Protein AF-A0A2K5EEN1-F1 (afdb_monomer_lite)

Secondary structure (DSSP, 8-state):
-----------------------BTTB-EEEE----SS---EEEEEEEPPTT--SS-EEEEEEEE-TTS-EEEEEEEEEBTTTBSEEEEEEEEE--SEEEEEEEES-PPP----------------------------------------------S--S-S---HHHHHHHHHHHHHTT----SSHHHHHHHHHHHH----HHHHHHHHHHHHT-

Radius of gyration: 27.84 Å; chains: 1; bounding box: 79×74×67 Å

pLDDT: mean 70.7, std 21.26, range [26.86, 93.25]

Sequence (216 aa):
MEDSMDMDVSPLRPQNYLFGCELKADKDYHFKVDNDENEHQLSLRTVSLGAGAKDELHIVEAEAMNYEGSPIKVTLATLKMSVQPTVSLGGFEITPPDVKLLSMSGKWSAPGGGNDDDEDDDDDDDFNDEETEEKMPVKKSIRDTPAKNSQKSNQNGKDSKPSTSVEDIKAKMQASIEKGGSLPKVEAKFINYVKNCFRMTDQEAIQDLWQWRKSL

Structure (mmCIF, N/CA/C/O backbone):
data_AF-A0A2K5EEN1-F1
#
_entry.id   AF-A0A2K5EEN1-F1
#
loop_
_atom_site.group_PDB
_atom_site.id
_atom_site.type_symbol
_atom_site.label_atom_id
_atom_site.label_alt_id
_atom_site.label_comp_id
_atom_site.label_asym_id
_atom_site.label_entity_id
_atom_site.label_seq_id
_atom_site.pdbx_PDB_ins_code
_atom_site.Cartn_x
_atom_site.Cartn_y
_atom_site.Cartn_z
_atom_site.occupancy
_atom_site.B_iso_or_equiv
_atom_site.auth_seq_id
_atom_site.auth_comp_id
_atom_site.auth_asym_id
_atom_site.auth_atom_id
_atom_site.pdbx_PDB_model_num
ATOM 1 N N . MET A 1 1 ? 30.914 -38.202 -30.192 1.00 55.22 1 MET A N 1
ATOM 2 C CA . MET A 1 1 ? 31.476 -37.077 -29.419 1.00 55.22 1 MET A CA 1
ATOM 3 C C . MET A 1 1 ? 31.015 -35.839 -30.158 1.00 55.22 1 MET A C 1
ATOM 5 O O . MET A 1 1 ? 31.371 -35.722 -31.316 1.00 55.22 1 MET A O 1
ATOM 9 N N . GLU A 1 2 ? 30.091 -35.030 -29.661 1.00 49.38 2 GLU A N 1
ATOM 10 C CA . GLU A 1 2 ? 29.742 -34.741 -28.268 1.00 49.38 2 GLU A CA 1
ATOM 11 C C . GLU A 1 2 ? 28.234 -34.825 -28.012 1.00 49.38 2 GLU A C 1
ATOM 13 O O . GLU A 1 2 ? 27.407 -34.601 -28.892 1.00 49.38 2 GLU A O 1
ATOM 18 N N . ASP A 1 3 ? 27.939 -35.238 -26.789 1.00 42.31 3 ASP A N 1
ATOM 19 C CA . ASP A 1 3 ? 26.633 -35.431 -26.185 1.00 42.31 3 ASP A CA 1
ATOM 20 C C . ASP A 1 3 ? 26.292 -34.164 -25.384 1.00 42.31 3 ASP A C 1
ATOM 22 O O . ASP A 1 3 ? 27.173 -33.590 -24.747 1.00 42.31 3 ASP A O 1
ATOM 26 N N . SER A 1 4 ? 25.026 -33.759 -25.446 1.00 56.75 4 SER A N 1
ATOM 27 C CA . SER A 1 4 ? 24.247 -33.143 -24.368 1.00 56.75 4 SER A CA 1
ATOM 28 C C . SER A 1 4 ? 24.886 -32.056 -23.486 1.00 56.75 4 SER A C 1
ATOM 30 O O . SER A 1 4 ? 25.623 -32.317 -22.537 1.00 56.75 4 SER A O 1
ATOM 32 N N . MET A 1 5 ? 24.415 -30.825 -23.690 1.00 52.66 5 MET A N 1
ATOM 33 C CA . MET A 1 5 ? 24.014 -29.968 -22.573 1.00 52.66 5 MET A CA 1
ATOM 34 C C . MET A 1 5 ? 22.624 -29.419 -22.891 1.00 52.66 5 MET A C 1
ATOM 36 O O . MET A 1 5 ? 22.462 -28.240 -23.204 1.00 52.66 5 MET A O 1
ATOM 40 N N . ASP A 1 6 ? 21.617 -30.295 -22.851 1.00 54.34 6 ASP A N 1
ATOM 41 C CA . ASP A 1 6 ? 20.251 -29.845 -22.589 1.00 54.34 6 ASP A CA 1
ATOM 42 C C . ASP A 1 6 ? 20.278 -29.300 -21.155 1.00 54.34 6 ASP A C 1
ATOM 44 O O . ASP A 1 6 ? 20.226 -30.040 -20.170 1.00 54.34 6 ASP A O 1
ATOM 48 N N . MET A 1 7 ? 20.556 -28.000 -21.036 1.00 56.59 7 MET A N 1
ATOM 49 C CA . MET A 1 7 ? 20.383 -27.280 -19.787 1.00 56.59 7 MET A CA 1
ATOM 50 C C . MET A 1 7 ? 18.889 -27.335 -19.517 1.00 56.59 7 MET A C 1
ATOM 52 O O . MET A 1 7 ? 18.135 -26.534 -20.066 1.00 56.59 7 MET A O 1
ATOM 56 N N . ASP A 1 8 ? 18.474 -28.311 -18.714 1.00 50.88 8 ASP A N 1
ATOM 57 C CA . ASP A 1 8 ? 17.175 -28.322 -18.066 1.00 50.88 8 ASP A CA 1
ATOM 58 C C . ASP A 1 8 ? 17.094 -27.031 -17.244 1.00 50.88 8 ASP A C 1
ATOM 60 O O . ASP A 1 8 ? 17.477 -26.960 -16.075 1.00 50.88 8 ASP A O 1
ATOM 64 N N . VAL A 1 9 ? 16.660 -25.953 -17.903 1.00 55.09 9 VAL A N 1
ATOM 65 C CA . VAL A 1 9 ? 16.226 -24.722 -17.264 1.00 55.09 9 VAL A CA 1
ATOM 66 C C . VAL A 1 9 ? 14.860 -25.058 -16.682 1.00 55.09 9 VAL A C 1
ATOM 68 O O . VAL A 1 9 ? 13.807 -24.650 -17.162 1.00 55.09 9 VAL A O 1
ATOM 71 N N . SER A 1 10 ? 14.867 -25.930 -15.673 1.00 56.59 10 SER A N 1
ATOM 72 C CA . SER A 1 10 ? 13.718 -26.141 -14.812 1.00 56.59 10 SER A CA 1
ATOM 73 C C . SER A 1 10 ? 13.195 -24.749 -14.459 1.00 56.59 10 SER A C 1
ATOM 75 O O . SER A 1 10 ? 13.968 -23.966 -13.892 1.00 56.59 10 SER A O 1
ATOM 77 N N . PRO A 1 11 ? 11.936 -24.400 -14.799 1.00 52.91 11 PRO A N 1
ATOM 78 C CA . PRO A 1 11 ? 11.347 -23.151 -14.355 1.00 52.91 11 PRO A CA 1
ATOM 79 C C . PRO A 1 11 ? 11.525 -23.117 -12.844 1.00 52.91 11 PRO A C 1
ATOM 81 O O . PRO A 1 11 ? 11.008 -23.996 -12.144 1.00 52.91 11 PRO A O 1
ATOM 84 N N . LEU A 1 12 ? 12.360 -22.195 -12.357 1.00 57.41 12 LEU A N 1
ATOM 85 C CA . LEU A 1 12 ? 12.673 -22.102 -10.940 1.00 57.41 12 LEU A CA 1
ATOM 86 C C . LEU A 1 12 ? 11.336 -21.981 -10.223 1.00 57.41 12 LEU A C 1
ATOM 88 O O . LEU A 1 12 ? 10.592 -21.025 -10.438 1.00 57.41 12 LEU A O 1
ATOM 92 N N . ARG A 1 13 ? 10.983 -23.006 -9.440 1.00 60.34 13 ARG A N 1
ATOM 93 C CA . ARG A 1 13 ? 9.726 -22.999 -8.695 1.00 60.34 13 ARG A CA 1
ATOM 94 C C . ARG A 1 13 ? 9.694 -21.705 -7.881 1.00 60.34 13 ARG A C 1
ATOM 96 O O . ARG A 1 13 ? 10.705 -21.423 -7.228 1.00 60.34 13 ARG A O 1
ATOM 103 N N . PRO A 1 14 ? 8.579 -20.953 -7.885 1.00 64.69 14 PRO A N 1
ATOM 104 C CA . PRO A 1 14 ? 8.475 -19.738 -7.094 1.00 64.69 14 PRO A CA 1
ATOM 105 C C . PRO A 1 14 ? 8.889 -20.031 -5.651 1.00 64.69 14 PRO A C 1
ATOM 107 O O . PRO A 1 14 ? 8.331 -20.921 -4.997 1.00 64.69 14 PRO A O 1
ATOM 110 N N . GLN A 1 15 ? 9.921 -19.337 -5.174 1.00 67.44 15 GLN A N 1
ATOM 111 C CA . GLN A 1 15 ? 10.358 -19.465 -3.792 1.00 67.44 15 GLN A CA 1
ATOM 112 C C . GLN A 1 15 ? 9.340 -18.741 -2.913 1.00 67.44 15 GLN A C 1
ATOM 114 O O . GLN A 1 15 ? 9.243 -17.518 -2.920 1.00 67.44 15 GLN A O 1
ATOM 119 N N . ASN A 1 16 ? 8.547 -19.512 -2.171 1.00 70.81 16 ASN A N 1
ATOM 120 C CA . ASN A 1 16 ? 7.561 -18.960 -1.252 1.00 70.81 16 ASN A CA 1
ATOM 121 C C . ASN A 1 16 ? 8.234 -18.575 0.067 1.00 70.81 16 ASN A C 1
ATOM 123 O O . ASN A 1 16 ? 8.606 -19.442 0.860 1.00 70.81 16 ASN A O 1
ATOM 127 N N . TYR A 1 17 ? 8.348 -17.273 0.310 1.00 77.81 17 TYR A N 1
ATOM 128 C CA . TYR A 1 17 ? 8.823 -16.718 1.573 1.00 77.81 17 TYR A CA 1
ATOM 129 C C . TYR A 1 17 ? 7.647 -16.330 2.472 1.00 77.81 17 TYR A C 1
ATOM 131 O O . TYR A 1 17 ? 6.631 -15.813 2.008 1.00 77.81 17 TYR A O 1
ATOM 139 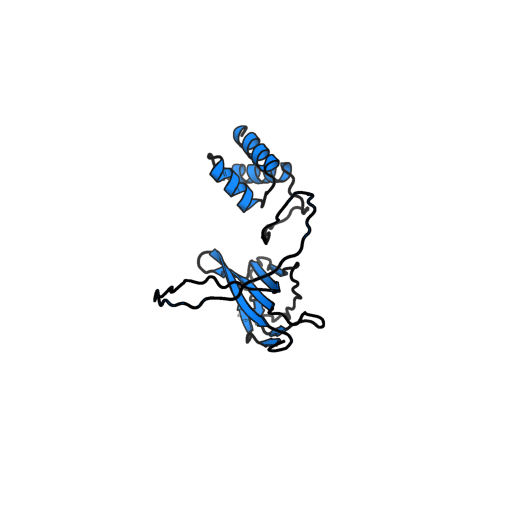N N . LEU A 1 18 ? 7.780 -16.575 3.779 1.00 82.88 18 LEU A N 1
ATOM 140 C CA . LEU A 1 18 ? 6.781 -16.139 4.750 1.00 82.88 18 LEU A CA 1
ATOM 141 C C . LEU A 1 18 ? 6.944 -14.638 5.007 1.00 82.88 18 LEU A C 1
ATOM 143 O O . LEU A 1 18 ? 7.974 -14.198 5.515 1.00 82.88 18 LEU A O 1
ATOM 147 N N . PHE A 1 19 ? 5.904 -13.873 4.695 1.00 84.00 19 PHE A N 1
ATOM 148 C CA . PHE A 1 19 ? 5.827 -12.444 4.970 1.00 84.00 19 PHE A CA 1
ATOM 149 C C . PHE A 1 19 ? 4.852 -12.161 6.119 1.00 84.00 19 PHE A C 1
ATOM 151 O O . PHE A 1 19 ? 3.756 -12.720 6.167 1.00 84.00 19 PHE A O 1
ATOM 158 N N . GLY A 1 20 ? 5.240 -11.266 7.029 1.00 85.62 20 GLY A N 1
ATOM 159 C CA . GLY A 1 20 ? 4.389 -10.784 8.111 1.00 85.62 20 GLY A CA 1
ATOM 160 C C . GLY A 1 20 ? 4.803 -9.385 8.552 1.00 85.62 20 GLY A C 1
ATOM 161 O O . GLY A 1 20 ? 5.991 -9.086 8.669 1.00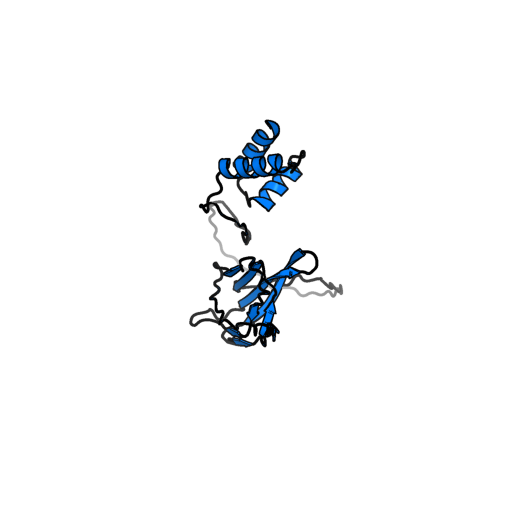 85.62 20 GLY A O 1
ATOM 162 N N . CYS A 1 21 ? 3.821 -8.524 8.806 1.00 86.12 21 CYS A N 1
ATOM 163 C CA . CYS A 1 21 ? 4.044 -7.176 9.314 1.00 86.12 21 CYS A CA 1
ATOM 164 C C . CYS A 1 21 ? 2.987 -6.801 10.357 1.00 86.12 21 CYS A C 1
ATOM 166 O O . CYS A 1 21 ? 1.844 -7.248 10.288 1.00 86.12 21 CYS A O 1
ATOM 168 N N . GLU A 1 22 ? 3.363 -5.935 11.293 1.00 87.56 22 GLU A N 1
ATOM 169 C CA . GLU A 1 22 ? 2.449 -5.317 12.254 1.00 87.56 22 GLU A CA 1
ATOM 170 C C . GLU A 1 22 ? 2.221 -3.856 11.852 1.00 87.56 22 GLU A C 1
ATOM 172 O O . GLU A 1 22 ? 3.183 -3.103 11.673 1.00 87.56 22 GLU A O 1
ATOM 177 N N . LEU A 1 23 ? 0.954 -3.463 11.717 1.00 86.88 23 LEU A N 1
ATOM 178 C CA . LEU A 1 23 ? 0.547 -2.096 11.391 1.00 86.88 23 LEU A CA 1
ATOM 179 C C . LEU A 1 23 ? 0.013 -1.391 12.639 1.00 86.88 23 LEU A C 1
ATOM 181 O O . LEU A 1 23 ? -0.711 -1.994 13.434 1.00 86.88 23 LEU A O 1
ATOM 185 N N . LYS A 1 24 ? 0.329 -0.102 12.786 1.00 84.00 24 LYS A N 1
ATOM 186 C CA . LYS A 1 24 ? -0.216 0.778 13.837 1.00 84.00 24 LYS A CA 1
ATOM 187 C C . LYS A 1 24 ? -0.734 2.066 13.206 1.00 84.00 24 LYS A C 1
ATOM 189 O O . LYS A 1 24 ? -0.360 2.389 12.084 1.00 84.00 24 LYS A O 1
ATOM 194 N N . ALA A 1 25 ? -1.573 2.809 13.925 1.00 76.75 25 ALA A N 1
ATOM 195 C CA . ALA A 1 25 ? -2.172 4.047 13.414 1.00 76.75 25 ALA A CA 1
ATOM 196 C C . ALA A 1 25 ? -1.126 5.101 12.988 1.00 76.75 25 ALA A C 1
ATOM 198 O O . ALA A 1 25 ? -1.365 5.886 12.077 1.00 76.75 25 ALA A O 1
ATOM 199 N N . ASP A 1 26 ? 0.043 5.101 13.628 1.00 76.00 26 ASP A N 1
ATOM 200 C CA . ASP A 1 26 ? 1.182 5.984 13.360 1.00 76.00 26 ASP A CA 1
ATOM 201 C C . ASP A 1 26 ? 2.293 5.321 12.528 1.00 76.00 26 ASP A C 1
ATOM 203 O O . ASP A 1 26 ? 3.273 5.975 12.168 1.00 76.00 26 ASP A O 1
ATOM 207 N N . LYS A 1 27 ? 2.156 4.027 12.213 1.00 81.50 27 LYS A N 1
ATOM 208 C CA . LYS A 1 27 ? 3.202 3.237 11.566 1.00 81.50 27 LYS A CA 1
ATOM 209 C C . LYS A 1 27 ? 2.647 2.405 10.423 1.00 81.50 27 LYS A C 1
ATOM 211 O O . LYS A 1 27 ? 2.022 1.360 10.614 1.00 81.50 27 LYS A O 1
ATOM 216 N N . ASP A 1 28 ? 2.975 2.861 9.228 1.00 87.50 28 ASP A N 1
ATOM 217 C CA . ASP A 1 28 ? 2.777 2.120 7.997 1.00 87.50 28 ASP A CA 1
ATOM 218 C C . ASP A 1 28 ? 3.922 1.134 7.717 1.00 87.50 28 ASP A C 1
ATOM 220 O O . ASP A 1 28 ? 5.019 1.237 8.276 1.00 87.50 28 ASP A O 1
ATOM 224 N N . TYR A 1 29 ? 3.648 0.150 6.858 1.00 87.50 29 TYR A N 1
ATOM 225 C CA . TYR A 1 29 ? 4.653 -0.798 6.388 1.00 87.50 29 TYR A CA 1
ATOM 226 C C . TYR A 1 29 ? 4.886 -0.612 4.895 1.00 87.50 29 TYR A C 1
ATOM 228 O O . TYR A 1 29 ? 3.937 -0.587 4.111 1.00 87.50 29 TYR A O 1
ATOM 236 N N . HIS A 1 30 ? 6.152 -0.506 4.496 1.00 87.19 30 HIS A N 1
ATOM 237 C CA . HIS A 1 30 ? 6.531 -0.311 3.105 1.00 87.19 30 HIS A CA 1
ATOM 238 C C . HIS A 1 30 ? 7.316 -1.514 2.596 1.00 87.19 30 HIS A C 1
ATOM 240 O O . HIS A 1 30 ? 8.454 -1.743 3.000 1.00 87.19 30 HIS A O 1
ATOM 246 N N . PHE A 1 31 ? 6.683 -2.288 1.725 1.00 84.00 31 PHE A N 1
ATOM 247 C CA . PHE A 1 31 ? 7.282 -3.425 1.055 1.00 84.00 31 PHE A CA 1
ATOM 248 C C . PHE A 1 31 ? 7.955 -2.944 -0.234 1.00 84.00 31 PHE A C 1
ATOM 250 O O . PHE A 1 31 ? 7.285 -2.519 -1.178 1.00 84.00 31 PHE A O 1
ATOM 257 N N . LYS A 1 32 ? 9.288 -2.988 -0.237 1.00 80.69 32 LYS A N 1
ATOM 258 C CA . LYS A 1 32 ? 10.130 -2.735 -1.406 1.00 80.69 32 LYS A CA 1
ATOM 259 C C . LYS A 1 32 ? 10.864 -4.008 -1.750 1.00 80.69 32 LYS A C 1
ATOM 261 O O . LYS A 1 32 ? 11.442 -4.636 -0.865 1.00 80.69 32 LYS A O 1
ATOM 266 N N . VAL A 1 33 ? 10.867 -4.324 -3.028 1.00 72.88 33 VAL A N 1
ATOM 267 C CA . VAL A 1 33 ? 11.689 -5.388 -3.582 1.00 72.88 33 VAL A CA 1
ATOM 268 C C . VAL A 1 33 ? 12.783 -4.716 -4.404 1.00 72.88 33 VAL A C 1
ATOM 270 O O . VAL A 1 33 ? 12.501 -3.779 -5.154 1.00 72.88 33 VAL A O 1
ATOM 273 N N . ASP A 1 34 ? 14.035 -5.127 -4.202 1.00 69.62 34 ASP A N 1
ATOM 274 C CA . ASP A 1 34 ? 15.132 -4.699 -5.068 1.00 69.62 34 ASP A CA 1
ATOM 275 C C . ASP A 1 34 ? 14.889 -5.228 -6.488 1.00 69.62 34 ASP A C 1
ATOM 277 O O . ASP A 1 34 ? 14.330 -6.300 -6.666 1.00 69.62 34 ASP A O 1
ATOM 281 N N . ASN A 1 35 ? 15.285 -4.471 -7.509 1.00 63.03 35 ASN A N 1
ATOM 282 C CA . ASN A 1 35 ? 15.114 -4.875 -8.904 1.00 63.03 35 ASN A CA 1
ATOM 283 C C . ASN A 1 35 ? 16.166 -5.936 -9.284 1.00 63.03 35 ASN A C 1
ATOM 285 O O . ASN A 1 35 ? 17.145 -5.625 -9.969 1.00 63.03 35 ASN A O 1
ATOM 289 N N . ASP A 1 36 ? 16.003 -7.154 -8.778 1.00 65.94 36 ASP A N 1
ATOM 290 C CA . ASP A 1 36 ? 16.673 -8.356 -9.267 1.00 65.94 36 ASP A CA 1
ATOM 291 C C . ASP A 1 36 ? 15.964 -8.883 -10.530 1.00 65.94 36 ASP A C 1
ATOM 293 O O . ASP A 1 36 ? 14.891 -8.417 -10.908 1.00 65.94 36 ASP A O 1
ATOM 297 N N . GLU A 1 37 ? 16.581 -9.825 -11.246 1.00 61.25 37 GLU A N 1
ATOM 298 C CA . GLU A 1 37 ? 16.012 -10.411 -12.476 1.00 61.25 37 GLU A CA 1
ATOM 299 C C . GLU A 1 37 ? 14.781 -11.307 -12.203 1.00 61.25 37 GLU A C 1
ATOM 301 O O . GLU A 1 37 ? 14.319 -12.030 -13.085 1.00 61.25 37 GLU A O 1
ATOM 306 N N . ASN A 1 38 ? 14.248 -11.283 -10.980 1.00 66.56 38 ASN A N 1
ATOM 307 C CA . ASN A 1 38 ? 13.212 -12.176 -10.495 1.00 66.56 38 ASN A CA 1
ATOM 308 C C . ASN A 1 38 ? 11.856 -11.462 -10.424 1.00 66.56 38 ASN A C 1
ATOM 310 O O . ASN A 1 38 ? 11.738 -10.321 -9.985 1.00 66.56 38 ASN A O 1
ATOM 314 N N . GLU A 1 39 ? 10.795 -12.169 -10.809 1.00 70.56 39 GLU A N 1
ATOM 315 C CA . GLU A 1 39 ? 9.424 -11.705 -10.604 1.00 70.56 39 GLU A CA 1
ATOM 316 C C . GLU A 1 39 ? 9.015 -11.957 -9.149 1.00 70.56 39 GLU A C 1
ATOM 318 O O . GLU A 1 39 ? 8.930 -13.102 -8.696 1.00 70.56 39 GLU A O 1
ATOM 323 N N . HIS A 1 40 ? 8.768 -10.882 -8.399 1.00 77.06 40 HIS A N 1
ATOM 324 C CA . HIS A 1 40 ? 8.292 -10.969 -7.019 1.00 77.06 40 HIS A CA 1
ATOM 325 C C . HIS A 1 40 ? 6.783 -10.799 -6.948 1.00 77.06 40 HIS A C 1
ATOM 327 O O . HIS A 1 40 ? 6.182 -10.065 -7.726 1.00 77.06 40 HIS A O 1
ATOM 333 N N . GLN A 1 41 ? 6.169 -11.448 -5.963 1.00 82.56 41 GLN A N 1
ATOM 334 C CA . GLN A 1 41 ? 4.733 -11.374 -5.735 1.00 82.56 41 GLN A CA 1
ATOM 335 C C . GLN A 1 41 ? 4.438 -11.407 -4.242 1.00 82.56 41 GLN A C 1
ATOM 337 O O . GLN A 1 41 ? 4.904 -12.285 -3.514 1.00 82.56 41 GLN A O 1
ATOM 342 N N . LEU A 1 42 ? 3.649 -10.444 -3.774 1.00 86.38 42 LEU A N 1
ATOM 343 C CA . LEU A 1 42 ? 3.211 -10.377 -2.388 1.00 86.38 42 LEU A CA 1
ATOM 344 C C . LEU A 1 42 ? 1.818 -10.999 -2.271 1.00 86.38 42 LEU A C 1
ATOM 346 O O . LEU A 1 42 ? 0.851 -10.413 -2.743 1.00 86.38 42 LEU A O 1
ATOM 350 N N . SER A 1 43 ? 1.707 -12.162 -1.626 1.00 87.75 43 SER A N 1
ATOM 351 C CA . SER A 1 43 ? 0.419 -12.827 -1.374 1.00 87.75 43 SER A CA 1
ATOM 352 C C . SER A 1 43 ? -0.048 -12.592 0.065 1.00 87.75 43 SER A C 1
ATOM 354 O O . SER A 1 43 ? 0.518 -13.124 1.026 1.00 87.75 43 SER A O 1
ATOM 356 N N . LEU A 1 44 ? -1.098 -11.789 0.229 1.00 90.12 44 LEU A N 1
ATOM 357 C CA . LEU A 1 44 ? -1.706 -11.486 1.521 1.00 90.12 44 LEU A CA 1
ATOM 358 C C . LEU A 1 44 ? -2.763 -12.538 1.866 1.00 90.12 44 LEU A C 1
ATOM 360 O O . LEU A 1 44 ? -3.769 -12.688 1.175 1.00 90.12 44 LEU A O 1
ATOM 364 N N . ARG A 1 45 ? -2.556 -13.274 2.962 1.00 90.62 45 ARG A N 1
ATOM 365 C CA . ARG A 1 45 ? -3.453 -14.376 3.356 1.00 90.62 45 ARG A CA 1
ATOM 366 C C . ARG A 1 45 ? -4.444 -14.016 4.447 1.00 90.62 45 ARG A C 1
ATOM 368 O O . ARG A 1 45 ? -5.622 -14.332 4.313 1.00 90.62 45 ARG A O 1
ATOM 375 N N . THR A 1 46 ? -3.978 -13.380 5.514 1.00 90.19 46 THR A N 1
ATOM 376 C CA . THR A 1 46 ? -4.789 -13.128 6.707 1.00 90.19 46 THR A CA 1
ATOM 377 C C . THR A 1 46 ? -4.424 -11.783 7.308 1.00 90.19 46 THR A C 1
ATOM 379 O O . THR A 1 46 ? -3.251 -11.418 7.357 1.00 90.19 46 THR A O 1
ATOM 382 N N . VAL A 1 47 ? -5.438 -11.077 7.792 1.00 92.38 47 VAL A N 1
ATOM 383 C CA . VAL A 1 47 ? -5.333 -9.839 8.560 1.00 92.38 47 VAL A CA 1
ATOM 384 C C . VAL A 1 47 ? -6.048 -10.065 9.890 1.00 92.38 47 VAL A C 1
ATOM 386 O O . VAL A 1 47 ? -7.151 -10.607 9.910 1.00 92.38 47 VAL A O 1
ATOM 389 N N . SER A 1 48 ? -5.433 -9.674 11.003 1.00 92.31 48 SER A N 1
ATOM 390 C CA . SER A 1 48 ? -5.991 -9.870 12.346 1.00 92.31 48 SER A CA 1
ATOM 391 C C . SER A 1 48 ? -5.672 -8.700 13.266 1.00 92.31 48 SER A C 1
ATOM 393 O O . SER A 1 48 ? -4.599 -8.105 13.164 1.00 92.31 48 SER A O 1
ATOM 395 N N . LEU A 1 49 ? -6.573 -8.410 14.201 1.00 92.25 49 LEU A N 1
ATOM 396 C CA . LEU A 1 49 ? -6.339 -7.437 15.262 1.00 92.25 49 LEU A CA 1
ATOM 397 C C . LEU A 1 49 ? -5.443 -8.023 16.358 1.00 92.25 49 LEU A C 1
ATOM 399 O O . LEU A 1 49 ? -5.650 -9.143 16.822 1.00 92.25 49 LEU A O 1
ATOM 403 N N . GLY A 1 50 ? -4.447 -7.243 16.780 1.00 88.12 50 GLY A N 1
ATOM 404 C CA . GLY A 1 50 ? -3.566 -7.600 17.889 1.00 88.12 50 GLY A CA 1
ATOM 405 C C . GLY A 1 50 ? -4.272 -7.533 19.247 1.00 88.12 50 GLY A C 1
ATOM 406 O O . GLY A 1 50 ? -5.254 -6.808 19.429 1.00 88.12 50 GLY A O 1
ATOM 407 N N . ALA A 1 51 ? -3.743 -8.266 20.229 1.00 85.88 51 ALA A N 1
ATOM 408 C CA . ALA A 1 51 ? -4.230 -8.204 21.603 1.00 85.88 51 ALA A CA 1
ATOM 409 C C . ALA A 1 51 ? -4.083 -6.775 22.162 1.00 85.88 51 ALA A C 1
ATOM 411 O O . ALA A 1 51 ? -3.006 -6.186 22.100 1.00 85.88 51 ALA A O 1
ATOM 412 N N . GLY A 1 52 ? -5.170 -6.217 22.701 1.00 81.69 52 GLY A N 1
ATOM 413 C CA . GLY A 1 52 ? -5.207 -4.841 23.213 1.00 81.69 52 GLY A CA 1
ATOM 414 C C . GLY A 1 52 ? -5.638 -3.777 22.197 1.00 81.69 52 GLY A C 1
ATOM 415 O O . GLY A 1 52 ? -5.681 -2.599 22.550 1.00 81.69 52 GLY A O 1
ATOM 416 N N . ALA A 1 53 ? -5.992 -4.160 20.963 1.00 86.19 53 ALA A N 1
ATOM 417 C CA . ALA A 1 53 ? -6.669 -3.248 20.046 1.00 86.19 53 ALA A CA 1
ATOM 418 C C . ALA A 1 53 ? -8.039 -2.832 20.611 1.00 86.19 53 ALA A C 1
ATOM 420 O O . ALA A 1 53 ? -8.746 -3.633 21.228 1.00 86.19 53 ALA A O 1
ATOM 421 N N . LYS A 1 54 ? -8.400 -1.561 20.413 1.00 88.12 54 LYS A N 1
ATOM 422 C CA . LYS A 1 54 ? -9.680 -1.008 20.875 1.00 88.12 54 LYS A CA 1
ATOM 423 C C . LYS A 1 54 ? -10.843 -1.695 20.155 1.00 88.12 54 LYS A C 1
ATOM 425 O O . LYS A 1 54 ? -10.693 -2.154 19.026 1.00 88.12 54 LYS A O 1
ATOM 430 N N . ASP A 1 55 ? -12.024 -1.719 20.771 1.00 89.56 55 ASP A N 1
ATOM 431 C CA . ASP A 1 55 ? -13.238 -2.193 20.094 1.00 89.56 55 ASP A CA 1
ATOM 432 C C . ASP A 1 55 ? -13.825 -1.118 19.162 1.00 89.56 55 ASP A C 1
ATOM 434 O O . ASP A 1 55 ? -14.946 -0.643 19.325 1.00 89.56 55 ASP A O 1
ATOM 438 N N . GLU A 1 56 ? -13.032 -0.705 18.179 1.00 89.88 56 GLU A N 1
ATOM 439 C CA . GLU A 1 56 ? -13.434 0.230 17.133 1.00 89.88 56 GLU A CA 1
ATOM 440 C C . GLU A 1 56 ? -13.223 -0.379 15.748 1.00 89.88 56 GLU A C 1
ATOM 442 O O . GLU A 1 56 ? -12.621 -1.446 15.594 1.00 89.88 56 GLU A O 1
ATOM 447 N N . LEU A 1 57 ? -13.780 0.275 14.733 1.00 88.88 57 LEU A N 1
ATOM 448 C CA . LEU A 1 57 ? -13.628 -0.162 13.356 1.00 88.88 57 LEU A CA 1
ATOM 449 C C . LEU A 1 57 ? -12.206 0.165 12.880 1.00 88.88 57 LEU A C 1
ATOM 451 O O . LEU A 1 57 ? -11.786 1.323 12.888 1.00 88.88 57 LEU A O 1
ATOM 455 N N . HIS A 1 58 ? -11.478 -0.877 12.495 1.00 90.31 58 HIS A N 1
ATOM 456 C CA . HIS A 1 58 ? -10.131 -0.810 11.947 1.00 90.31 58 HIS A CA 1
ATOM 457 C C . HIS A 1 58 ? -10.193 -1.142 10.463 1.00 90.31 58 HIS A C 1
ATOM 459 O O . HIS A 1 58 ? -10.751 -2.168 10.071 1.00 90.31 58 HIS A O 1
ATOM 465 N N . ILE A 1 59 ? -9.601 -0.293 9.634 1.00 90.75 59 ILE A N 1
ATOM 466 C CA . ILE A 1 59 ? -9.536 -0.494 8.188 1.00 90.75 59 ILE A CA 1
ATOM 467 C C . ILE A 1 59 ? -8.082 -0.733 7.815 1.00 90.75 59 ILE A C 1
ATOM 469 O O . ILE A 1 59 ? -7.204 0.051 8.179 1.00 90.75 59 ILE A O 1
ATOM 473 N N . VAL A 1 60 ? -7.836 -1.817 7.086 1.00 91.19 60 VAL A N 1
ATOM 474 C CA . VAL A 1 60 ? -6.529 -2.117 6.506 1.00 91.19 60 VAL A CA 1
ATOM 475 C C . VAL A 1 60 ? -6.594 -1.855 5.013 1.00 91.19 60 VAL A C 1
ATOM 477 O O . VAL A 1 60 ? -7.430 -2.424 4.310 1.00 91.19 60 VAL A O 1
ATOM 480 N N . GLU A 1 61 ? -5.702 -0.995 4.536 1.00 92.00 61 GLU A N 1
ATOM 481 C CA . GLU A 1 61 ? -5.596 -0.610 3.132 1.00 92.00 61 GLU A CA 1
ATOM 482 C C . GLU A 1 61 ? -4.221 -0.984 2.574 1.00 92.00 61 GLU A C 1
ATOM 484 O O . GLU A 1 61 ? -3.209 -0.927 3.278 1.00 92.00 61 GLU A O 1
ATOM 489 N N . ALA A 1 62 ? -4.177 -1.325 1.290 1.00 90.88 62 ALA A N 1
ATOM 490 C CA . ALA A 1 62 ? -2.948 -1.415 0.517 1.00 90.88 62 ALA A CA 1
ATOM 491 C C . ALA A 1 62 ? -2.902 -0.280 -0.500 1.00 90.88 62 ALA A C 1
ATOM 493 O O . ALA A 1 62 ? -3.887 0.010 -1.170 1.00 90.88 62 ALA A O 1
ATOM 494 N N . GLU A 1 63 ? -1.742 0.346 -0.638 1.00 90.19 63 GLU A N 1
ATOM 495 C CA . GLU A 1 63 ? -1.447 1.281 -1.708 1.00 90.19 63 GLU A CA 1
ATOM 496 C C . GLU A 1 63 ? -0.374 0.684 -2.615 1.00 90.19 63 GLU A C 1
ATOM 498 O O . GLU A 1 63 ? 0.724 0.372 -2.150 1.00 90.19 63 GLU A O 1
ATOM 503 N N . ALA A 1 64 ? -0.697 0.535 -3.894 1.00 88.94 64 ALA A N 1
ATOM 504 C CA . ALA A 1 64 ? 0.189 0.011 -4.931 1.00 88.94 64 ALA A CA 1
ATOM 505 C C . ALA A 1 64 ? -0.040 0.784 -6.241 1.00 88.94 64 ALA A C 1
ATOM 507 O O . ALA A 1 64 ? -0.965 1.591 -6.330 1.00 88.94 64 ALA A O 1
ATOM 508 N N . MET A 1 65 ? 0.797 0.578 -7.258 1.00 84.31 65 MET A N 1
ATOM 509 C CA . MET A 1 65 ? 0.565 1.169 -8.582 1.00 84.31 65 MET A CA 1
ATOM 510 C C . MET A 1 65 ? -0.487 0.374 -9.364 1.00 84.31 65 MET A C 1
ATOM 512 O O . MET A 1 65 ? -0.481 -0.854 -9.348 1.00 84.31 65 MET A O 1
ATOM 516 N N . ASN A 1 66 ? -1.379 1.077 -10.063 1.00 85.56 66 ASN A N 1
ATOM 517 C CA . ASN A 1 66 ? -2.277 0.478 -11.051 1.00 85.56 66 ASN A CA 1
ATOM 518 C C . ASN A 1 66 ? -1.565 0.278 -12.410 1.00 85.56 66 ASN A C 1
ATOM 520 O O . ASN A 1 66 ? -0.401 0.647 -12.580 1.00 85.56 66 ASN A O 1
ATOM 524 N N . TYR A 1 67 ? -2.279 -0.260 -13.406 1.00 77.19 67 TYR A N 1
ATOM 525 C CA . TYR A 1 67 ? -1.756 -0.463 -14.769 1.00 77.19 67 TYR A CA 1
ATOM 526 C C . TYR A 1 67 ? -1.378 0.843 -15.495 1.00 77.19 67 TYR A C 1
ATOM 528 O O . TYR A 1 67 ? -0.625 0.819 -16.463 1.00 77.19 67 TYR A O 1
ATOM 536 N N . GLU A 1 68 ? -1.879 1.988 -15.030 1.00 84.88 68 GLU A N 1
ATOM 537 C CA . GLU A 1 68 ? -1.586 3.323 -15.567 1.00 84.88 68 GLU A CA 1
ATOM 538 C C . GLU A 1 68 ? -0.357 3.958 -14.895 1.00 84.88 68 GLU A C 1
ATOM 540 O O . GLU A 1 68 ? 0.000 5.094 -15.203 1.00 84.88 68 GLU A O 1
ATOM 545 N N . GLY A 1 69 ? 0.279 3.257 -13.947 1.00 80.06 69 GLY A N 1
ATOM 546 C CA . GLY A 1 69 ? 1.405 3.767 -13.161 1.00 80.06 69 GLY A CA 1
ATOM 547 C C . GLY A 1 69 ? 1.009 4.777 -12.078 1.00 80.06 69 GLY A C 1
ATOM 548 O O . GLY A 1 69 ? 1.872 5.461 -11.527 1.00 80.06 69 GLY A O 1
ATOM 549 N N . SER A 1 70 ? -0.282 4.890 -11.757 1.00 84.50 70 SER A N 1
ATOM 550 C CA . SER A 1 70 ? -0.796 5.775 -10.709 1.00 84.50 70 SER A CA 1
ATOM 551 C C . SER A 1 70 ? -0.946 5.030 -9.377 1.00 84.50 70 SER A C 1
ATOM 553 O O . SER A 1 70 ? -1.422 3.893 -9.367 1.00 84.50 70 SER A O 1
ATOM 555 N N . PRO A 1 71 ? -0.576 5.640 -8.234 1.00 85.75 71 PRO A N 1
ATOM 556 C CA . PRO A 1 71 ? -0.786 5.027 -6.927 1.00 85.75 71 PRO A CA 1
ATOM 557 C C . PRO A 1 71 ? -2.285 4.954 -6.608 1.00 85.75 71 PRO A C 1
ATOM 559 O O . PRO A 1 71 ? -2.969 5.977 -6.552 1.00 85.75 71 PRO A O 1
ATOM 562 N N . ILE A 1 72 ? -2.782 3.744 -6.363 1.00 89.94 72 ILE A N 1
ATOM 563 C CA . ILE A 1 72 ? -4.157 3.464 -5.952 1.00 89.94 72 ILE A CA 1
ATOM 564 C C . ILE A 1 72 ? -4.169 2.891 -4.539 1.00 89.94 72 ILE A C 1
ATOM 566 O O . ILE A 1 72 ? -3.325 2.068 -4.190 1.00 89.94 72 ILE A O 1
ATOM 570 N N . LYS A 1 73 ? -5.140 3.324 -3.731 1.00 90.69 73 LYS A N 1
ATOM 571 C CA . LYS A 1 73 ? -5.431 2.751 -2.415 1.00 90.69 73 LYS A CA 1
ATOM 572 C C . LYS A 1 73 ? -6.629 1.824 -2.526 1.00 90.69 73 LYS A C 1
ATOM 574 O O . LYS A 1 73 ? -7.661 2.223 -3.059 1.00 90.69 73 LYS A O 1
ATOM 579 N N . VAL A 1 74 ? -6.491 0.615 -2.004 1.00 90.19 74 VAL A N 1
ATOM 580 C CA . VAL A 1 74 ? -7.551 -0.388 -1.951 1.00 90.19 74 VAL A CA 1
ATOM 581 C C . VAL A 1 74 ? -7.763 -0.826 -0.511 1.00 90.19 74 VAL A C 1
ATOM 583 O O . VAL A 1 74 ? -6.810 -1.129 0.208 1.00 90.19 74 VAL A O 1
ATOM 586 N N . THR A 1 75 ? -9.017 -0.861 -0.075 1.00 91.94 75 THR A N 1
ATOM 587 C CA . THR A 1 75 ? -9.380 -1.423 1.225 1.00 91.94 75 THR A CA 1
ATOM 588 C C . THR A 1 75 ? -9.303 -2.942 1.145 1.00 91.94 75 THR A C 1
ATOM 590 O O . THR A 1 75 ? -10.035 -3.563 0.380 1.00 91.94 75 THR A O 1
ATOM 593 N N . LEU A 1 76 ? -8.406 -3.542 1.925 1.00 91.44 76 LEU A N 1
ATOM 594 C CA . LEU A 1 76 ? -8.234 -4.992 1.979 1.00 91.44 76 LEU A CA 1
ATOM 595 C C . LEU A 1 76 ? -9.233 -5.636 2.936 1.00 91.44 76 LEU A C 1
ATOM 597 O O . LEU A 1 76 ? -9.827 -6.662 2.623 1.00 91.44 76 LEU A O 1
ATOM 601 N N . ALA A 1 77 ? -9.386 -5.054 4.124 1.00 92.12 77 ALA A N 1
ATOM 602 C CA . ALA A 1 77 ? -10.230 -5.613 5.167 1.00 92.12 77 ALA A CA 1
ATOM 603 C C . ALA A 1 77 ? -10.722 -4.536 6.132 1.00 92.12 77 ALA A C 1
ATOM 605 O O . ALA A 1 77 ? -10.044 -3.540 6.396 1.00 92.12 77 ALA A O 1
ATOM 606 N N . THR A 1 78 ? -11.884 -4.797 6.718 1.00 91.88 78 THR A N 1
ATOM 607 C CA . THR A 1 78 ? -12.441 -4.031 7.828 1.00 91.88 78 THR A CA 1
ATOM 608 C C . THR A 1 78 ? -12.629 -4.979 9.002 1.00 91.88 78 THR A C 1
ATOM 610 O O . THR A 1 78 ? -13.284 -6.008 8.865 1.00 91.88 78 THR A O 1
ATOM 613 N N . LEU A 1 79 ? -12.016 -4.665 10.139 1.00 92.44 79 LEU A N 1
ATOM 614 C CA . LEU A 1 79 ? -11.995 -5.513 11.326 1.00 92.44 79 LEU A CA 1
ATOM 615 C C . LEU A 1 79 ? -12.521 -4.743 12.535 1.00 92.44 79 LEU A C 1
ATOM 617 O O . LEU A 1 79 ? -12.323 -3.536 12.664 1.00 92.44 79 LEU A O 1
ATOM 621 N N . LYS A 1 80 ? -13.166 -5.453 13.455 1.00 91.50 80 LYS A N 1
ATOM 622 C CA . LYS A 1 80 ? -13.586 -4.924 14.758 1.00 91.50 80 LYS A CA 1
ATOM 623 C C . LYS A 1 80 ? -13.511 -6.046 15.780 1.00 91.50 80 LYS A C 1
ATOM 625 O O . LYS A 1 80 ? -14.011 -7.133 15.507 1.00 91.50 80 LYS A O 1
ATOM 630 N N . MET A 1 81 ? -12.933 -5.791 16.952 1.00 89.12 81 MET A N 1
ATOM 631 C CA . MET A 1 81 ? -12.654 -6.842 17.937 1.00 89.12 81 MET A CA 1
ATOM 632 C C . MET A 1 81 ? -13.916 -7.616 18.362 1.00 89.12 81 MET A C 1
ATOM 634 O O . MET A 1 81 ? -13.885 -8.840 18.432 1.00 89.12 81 MET A O 1
ATOM 638 N N . SER A 1 82 ? -15.037 -6.920 18.577 1.00 88.69 82 SER A N 1
ATOM 639 C CA . SER A 1 82 ? -16.326 -7.522 1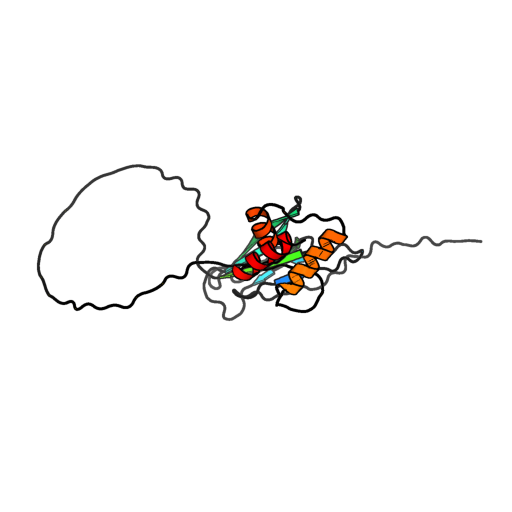8.959 1.00 88.69 82 SER A CA 1
ATOM 640 C C . SER A 1 82 ? -17.097 -8.209 17.828 1.00 88.69 82 SER A C 1
ATOM 642 O O . SER A 1 82 ? -18.003 -8.983 18.121 1.00 88.69 82 SER A O 1
ATOM 644 N N . VAL A 1 83 ? -16.789 -7.925 16.557 1.00 93.12 83 VAL A N 1
ATOM 645 C CA . VAL A 1 83 ? -17.585 -8.398 15.403 1.00 93.12 83 VAL A CA 1
ATOM 646 C C . VAL A 1 83 ? -16.785 -9.364 14.538 1.00 93.12 83 VAL A C 1
ATOM 648 O O . VAL A 1 83 ? -17.218 -10.483 14.287 1.00 93.12 83 VAL A O 1
ATOM 651 N N . GLN A 1 84 ? -15.609 -8.935 14.084 1.00 91.06 84 GLN A N 1
ATOM 652 C CA . GLN A 1 84 ? -14.731 -9.709 13.218 1.00 91.06 84 GLN A CA 1
ATOM 653 C C . GLN A 1 84 ? -13.269 -9.323 13.493 1.00 91.06 84 GLN A C 1
ATOM 655 O O . GLN A 1 84 ? -12.755 -8.371 12.898 1.00 91.06 84 GLN A O 1
ATOM 660 N N . PRO A 1 85 ? -12.588 -10.030 14.413 1.00 89.50 85 PRO A N 1
ATOM 661 C CA . PRO A 1 85 ? -11.206 -9.723 14.777 1.00 89.50 85 PRO A CA 1
ATOM 662 C C . PRO A 1 85 ? -10.185 -10.207 13.739 1.00 89.50 85 PRO A C 1
ATOM 664 O O . PRO A 1 85 ? -9.054 -9.724 13.743 1.00 89.50 85 PRO A O 1
ATOM 667 N N . THR A 1 86 ? -10.574 -11.126 12.846 1.00 91.56 86 THR A N 1
ATOM 668 C CA . THR A 1 86 ? -9.709 -11.722 11.817 1.00 91.56 86 THR A CA 1
ATOM 669 C C . THR A 1 86 ? -10.453 -11.859 10.489 1.00 91.56 86 THR A C 1
ATOM 671 O O . THR A 1 86 ? -11.598 -12.310 10.460 1.00 91.56 86 THR A O 1
ATOM 674 N N . VAL A 1 87 ? -9.781 -11.513 9.390 1.00 93.25 87 VAL A N 1
ATOM 675 C CA . VAL A 1 87 ? -10.260 -11.639 8.006 1.00 93.25 87 VAL A CA 1
ATOM 676 C C . VAL A 1 87 ? -9.214 -12.387 7.184 1.00 93.25 87 VAL A C 1
ATOM 678 O O . VAL A 1 87 ? -8.027 -12.065 7.227 1.00 93.25 87 VAL A O 1
ATOM 681 N N . SER A 1 88 ? -9.646 -13.381 6.413 1.00 92.56 88 SER A N 1
ATOM 682 C CA . SER A 1 88 ? -8.792 -14.088 5.456 1.00 92.56 88 SER A CA 1
ATOM 683 C C . SER A 1 88 ? -9.022 -13.541 4.049 1.00 92.56 88 SER A C 1
ATOM 685 O O . SER A 1 88 ? -10.152 -13.502 3.578 1.00 92.56 88 SER A O 1
ATOM 687 N N . LEU A 1 89 ? -7.943 -13.145 3.379 1.00 90.56 89 LEU A N 1
ATOM 688 C CA . LEU A 1 89 ? -7.934 -12.574 2.027 1.00 90.56 89 LEU A CA 1
ATOM 689 C C . LEU A 1 89 ? -7.713 -13.629 0.933 1.00 90.56 89 LEU A C 1
ATOM 691 O O . LEU A 1 89 ? -7.670 -13.299 -0.245 1.00 90.56 89 LEU A O 1
ATOM 695 N N . GLY A 1 90 ? -7.528 -14.897 1.309 1.00 85.81 90 GLY A N 1
ATOM 696 C CA . GLY A 1 90 ? -7.407 -16.002 0.354 1.00 85.81 90 GLY A CA 1
ATOM 697 C C . GLY A 1 90 ? -6.106 -16.021 -0.453 1.00 85.81 90 GLY A C 1
ATOM 698 O O . GLY A 1 90 ? -5.991 -16.821 -1.371 1.00 85.81 90 GLY A O 1
ATOM 699 N N . GLY A 1 91 ? -5.120 -15.194 -0.091 1.00 86.69 91 GLY A N 1
ATOM 700 C CA . GLY A 1 91 ? -3.873 -15.066 -0.842 1.00 86.69 91 GLY A CA 1
ATOM 701 C C . GLY A 1 91 ? -3.946 -13.985 -1.912 1.00 86.69 91 GLY A C 1
ATOM 702 O O . GLY A 1 91 ? -3.480 -14.220 -3.012 1.00 86.69 91 GLY A O 1
ATOM 703 N N . PHE A 1 92 ? -4.523 -12.825 -1.597 1.00 86.81 92 PHE A N 1
ATOM 704 C CA . PHE A 1 92 ? -4.601 -11.669 -2.491 1.00 86.81 92 PHE A CA 1
ATOM 705 C C . PHE A 1 92 ? -3.204 -11.238 -2.959 1.00 86.81 92 PHE A C 1
ATOM 707 O O . PHE A 1 92 ? -2.349 -10.916 -2.132 1.00 86.81 92 PHE A O 1
ATOM 714 N N . GLU A 1 93 ? -2.973 -11.250 -4.270 1.00 87.88 93 GLU A N 1
ATOM 715 C CA . GLU A 1 93 ? -1.643 -11.130 -4.873 1.00 87.88 93 GLU A CA 1
ATOM 716 C C . GLU A 1 93 ? -1.404 -9.712 -5.391 1.00 87.88 93 GLU A C 1
ATOM 718 O O . GLU A 1 93 ? -2.214 -9.162 -6.136 1.00 87.88 93 GLU A O 1
ATOM 723 N N . ILE A 1 94 ? -0.290 -9.107 -4.984 1.00 84.12 94 ILE A N 1
ATOM 724 C CA . ILE A 1 94 ? 0.117 -7.762 -5.394 1.00 84.12 94 ILE A CA 1
ATOM 725 C C . ILE A 1 94 ? 1.508 -7.857 -6.012 1.00 84.12 94 ILE A C 1
ATOM 727 O O . ILE A 1 94 ? 2.429 -8.378 -5.379 1.00 84.12 94 ILE A O 1
ATOM 731 N N . THR A 1 95 ? 1.672 -7.328 -7.223 1.00 77.19 95 THR A N 1
ATOM 732 C CA . THR A 1 95 ? 2.971 -7.236 -7.901 1.00 77.19 95 THR A CA 1
ATOM 733 C C . THR A 1 95 ? 3.719 -5.980 -7.415 1.00 77.19 95 THR A C 1
ATOM 735 O O . THR A 1 95 ? 3.261 -4.863 -7.667 1.00 77.19 95 THR A O 1
ATOM 738 N N . PRO A 1 96 ? 4.837 -6.115 -6.681 1.00 64.81 96 PRO A N 1
ATOM 739 C CA . PRO A 1 96 ? 5.689 -5.002 -6.280 1.00 64.81 96 PRO A CA 1
ATOM 740 C C . PRO A 1 96 ? 6.506 -4.496 -7.484 1.00 64.81 96 PRO A C 1
ATOM 742 O O . PRO A 1 96 ? 6.807 -5.255 -8.401 1.00 64.81 96 PRO A O 1
ATOM 745 N N . PRO A 1 97 ? 6.860 -3.202 -7.500 1.00 65.31 97 PRO A N 1
ATOM 746 C CA . PRO A 1 97 ? 8.123 -2.844 -6.841 1.00 65.31 97 PRO A CA 1
ATOM 747 C C . PRO A 1 97 ? 7.942 -2.034 -5.549 1.00 65.31 97 PRO A C 1
ATOM 749 O O . PRO A 1 97 ? 8.853 -1.992 -4.723 1.00 65.31 97 PRO A O 1
ATOM 752 N N . ASP A 1 98 ? 6.773 -1.414 -5.351 1.00 75.94 98 ASP A N 1
ATOM 753 C CA . ASP A 1 98 ? 6.528 -0.466 -4.258 1.00 75.94 98 ASP A CA 1
ATOM 754 C C . ASP A 1 98 ? 5.099 -0.622 -3.698 1.00 75.94 98 ASP A C 1
ATOM 756 O O . ASP A 1 98 ? 4.148 -0.033 -4.213 1.00 75.94 98 ASP A O 1
ATOM 760 N N . VAL A 1 99 ? 4.929 -1.433 -2.645 1.00 84.75 99 VAL A N 1
ATOM 761 C CA . VAL A 1 99 ? 3.619 -1.697 -2.011 1.00 84.75 99 VAL A CA 1
ATOM 762 C C . VAL A 1 99 ? 3.624 -1.180 -0.583 1.00 84.75 99 VAL A C 1
ATOM 764 O O . VAL A 1 99 ? 4.503 -1.520 0.205 1.00 84.75 99 VAL A O 1
ATOM 767 N N . LYS A 1 100 ? 2.628 -0.381 -0.201 1.00 89.19 100 LYS A N 1
ATOM 768 C CA . LYS A 1 100 ? 2.509 0.139 1.164 1.00 89.19 100 LYS A CA 1
ATOM 769 C C . LYS A 1 100 ? 1.227 -0.324 1.836 1.00 89.19 100 LYS A C 1
ATOM 771 O O . LYS A 1 100 ? 0.150 -0.119 1.299 1.00 89.19 100 LYS A O 1
ATOM 776 N N . LEU A 1 101 ? 1.340 -0.866 3.039 1.00 90.00 101 LEU A N 1
ATOM 777 C CA . LEU A 1 101 ? 0.209 -1.258 3.871 1.00 90.00 101 LEU A CA 1
ATOM 778 C C . LEU A 1 101 ? -0.052 -0.190 4.936 1.00 90.00 101 LEU A C 1
ATOM 780 O O . LEU A 1 101 ? 0.877 0.281 5.601 1.00 90.00 101 LEU A O 1
ATOM 784 N N . LEU A 1 102 ? -1.317 0.196 5.083 1.00 89.50 102 LEU A N 1
ATOM 785 C CA . LEU A 1 102 ? -1.779 1.217 6.018 1.00 89.50 102 LEU A CA 1
ATOM 786 C C . LEU A 1 102 ? -2.864 0.640 6.929 1.00 89.50 102 LEU A C 1
ATOM 788 O O . LEU A 1 102 ? -3.689 -0.163 6.500 1.00 89.50 102 LEU A O 1
ATOM 792 N N . SER A 1 103 ? -2.864 1.075 8.188 1.00 87.00 103 SER A N 1
ATOM 793 C CA . SER A 1 103 ? -3.929 0.791 9.149 1.00 87.00 103 SER A CA 1
ATOM 794 C C . SER A 1 103 ? -4.532 2.104 9.619 1.00 87.00 103 SER A C 1
ATOM 796 O O . SER A 1 103 ? -3.810 3.015 10.027 1.00 87.00 103 SER A O 1
ATOM 798 N N . MET A 1 104 ? -5.853 2.202 9.545 1.00 80.69 104 MET A N 1
ATOM 799 C CA . MET A 1 104 ? -6.612 3.351 10.018 1.00 80.69 104 MET A CA 1
ATOM 800 C C . MET A 1 104 ? -7.553 2.904 11.131 1.00 80.69 104 MET A C 1
ATOM 802 O O . MET A 1 104 ? -8.300 1.939 10.973 1.00 80.69 104 MET A O 1
ATOM 806 N N . SER A 1 105 ? -7.510 3.626 12.248 1.00 74.69 105 SER A N 1
ATOM 807 C CA . SER A 1 105 ? -8.364 3.404 13.414 1.00 74.69 105 SER A CA 1
ATOM 808 C C . SER A 1 105 ? -9.273 4.612 13.602 1.00 74.69 105 SER A C 1
ATOM 810 O O . SER A 1 105 ? -8.778 5.741 13.664 1.00 74.69 105 SER A O 1
ATOM 812 N N . GLY A 1 106 ? -10.586 4.396 13.694 1.00 64.62 106 GLY A N 1
ATOM 813 C CA . GLY A 1 106 ? -11.548 5.438 14.059 1.00 64.62 106 GLY A CA 1
ATOM 814 C C . GLY A 1 106 ? -12.626 5.738 13.013 1.00 64.62 106 GLY A C 1
ATOM 815 O O . GLY A 1 106 ? -12.835 5.004 12.052 1.00 64.62 106 GLY A O 1
ATOM 816 N N . LYS A 1 107 ? -13.370 6.824 13.256 1.00 49.56 107 LYS A N 1
ATOM 817 C CA . LYS A 1 107 ? -14.584 7.197 12.512 1.00 49.56 107 LYS A CA 1
ATOM 818 C C . LYS A 1 107 ? -14.297 7.514 11.042 1.00 49.56 107 LYS A C 1
ATOM 820 O O . LYS A 1 107 ? -13.616 8.4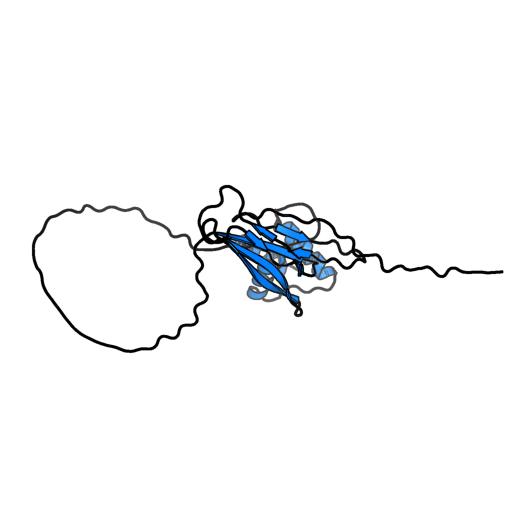86 10.721 1.00 49.56 107 LYS A O 1
ATOM 825 N N . TRP A 1 108 ? -14.861 6.688 10.169 1.00 45.84 108 TRP A N 1
ATOM 826 C CA . TRP A 1 108 ? -14.838 6.848 8.723 1.00 45.84 108 TRP A CA 1
ATOM 827 C C . TRP A 1 108 ? -16.036 7.686 8.268 1.00 45.84 108 TRP A C 1
ATOM 829 O O . TRP A 1 108 ? -17.175 7.379 8.614 1.00 45.84 108 TRP A O 1
ATOM 839 N N . SER A 1 109 ? -15.782 8.723 7.471 1.00 48.12 109 SER A N 1
ATOM 840 C CA . SER A 1 109 ? -16.804 9.332 6.620 1.00 48.12 109 SER A CA 1
ATOM 841 C C . SER A 1 109 ? -16.657 8.707 5.241 1.00 48.12 109 SER A C 1
ATOM 843 O O . SER A 1 109 ? -15.619 8.873 4.600 1.00 48.12 109 SER A O 1
ATOM 845 N N . ALA A 1 110 ? -17.678 7.983 4.784 1.00 46.34 110 ALA A N 1
ATOM 846 C CA . ALA A 1 110 ? -17.755 7.615 3.379 1.00 46.34 110 ALA A CA 1
ATOM 847 C C . ALA A 1 110 ? -17.788 8.901 2.532 1.00 46.34 110 ALA A C 1
ATOM 849 O O . ALA A 1 110 ? -18.392 9.887 2.963 1.00 46.34 110 ALA A O 1
ATOM 850 N N . PRO A 1 111 ? -17.171 8.934 1.340 1.00 41.97 111 PRO A N 1
ATOM 851 C CA . PRO A 1 111 ? -17.515 9.944 0.352 1.00 41.97 111 PRO A CA 1
ATOM 852 C C . PRO A 1 111 ? -18.972 9.699 -0.075 1.00 41.97 111 PRO A C 1
ATOM 854 O O . PRO A 1 111 ? -19.248 8.865 -0.932 1.00 41.97 111 PRO A O 1
ATOM 857 N N . GLY A 1 112 ? -19.912 10.361 0.602 1.00 40.59 112 GLY A N 1
ATOM 858 C CA . GLY A 1 112 ? -21.330 10.345 0.266 1.00 40.59 112 GLY A CA 1
ATOM 859 C C . GLY A 1 112 ? -21.583 11.189 -0.979 1.00 40.59 112 GLY A C 1
ATOM 860 O O . GLY A 1 112 ? -21.3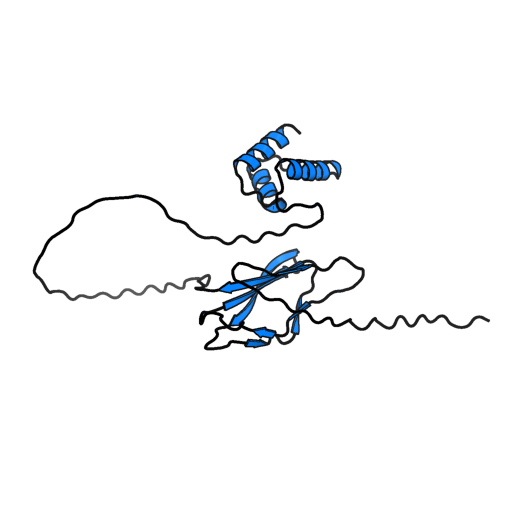66 12.399 -0.958 1.00 40.59 112 GLY A O 1
ATOM 861 N N . GLY A 1 113 ? -22.028 10.544 -2.056 1.00 35.94 113 GLY A N 1
ATOM 862 C CA . GLY A 1 113 ? -22.862 11.191 -3.063 1.00 35.94 113 GLY A CA 1
ATOM 863 C C . GLY A 1 113 ? -24.288 11.211 -2.524 1.00 35.94 113 GLY A C 1
ATOM 864 O O . GLY A 1 113 ? -24.833 10.148 -2.231 1.00 35.94 113 GLY A O 1
ATOM 865 N N . GLY A 1 114 ? -24.825 12.411 -2.310 1.00 35.75 114 GLY A N 1
ATOM 866 C CA . GLY A 1 114 ? -26.176 12.635 -1.812 1.00 35.75 114 GLY A CA 1
ATOM 867 C C . GLY A 1 114 ? -27.229 12.320 -2.870 1.00 35.75 114 GLY A C 1
ATOM 868 O O . GLY A 1 114 ? -27.058 12.656 -4.040 1.00 35.75 114 GLY A O 1
ATOM 869 N N . ASN A 1 115 ? -28.307 11.683 -2.428 1.00 39.56 115 ASN A N 1
ATOM 870 C CA . ASN A 1 115 ? -29.620 11.839 -3.032 1.00 39.56 115 ASN A CA 1
ATOM 871 C C . ASN A 1 115 ? -30.443 12.546 -1.951 1.00 39.56 115 ASN A C 1
ATOM 873 O O . ASN A 1 115 ? -30.931 11.896 -1.029 1.00 39.56 115 ASN A O 1
ATOM 877 N N . ASP A 1 116 ? -30.437 13.878 -1.986 1.00 42.69 116 ASP A N 1
ATOM 878 C CA . ASP A 1 116 ? -31.400 14.688 -1.246 1.00 42.69 116 ASP A CA 1
ATOM 879 C C . ASP A 1 116 ? -32.693 14.631 -2.069 1.00 42.69 116 ASP A C 1
ATOM 881 O O . ASP A 1 116 ? -32.804 15.291 -3.101 1.00 42.69 116 ASP A O 1
ATOM 885 N N . ASP A 1 117 ? -33.610 13.749 -1.677 1.00 43.97 117 ASP A N 1
ATOM 886 C CA . ASP A 1 117 ? -35.008 13.850 -2.087 1.00 43.97 117 ASP A CA 1
ATOM 887 C C . ASP A 1 117 ? -35.678 14.836 -1.117 1.00 43.97 117 ASP A C 1
ATOM 889 O O . ASP A 1 117 ? -35.860 14.536 0.065 1.00 43.97 117 ASP A O 1
ATOM 893 N N . ASP A 1 118 ? -35.957 16.036 -1.631 1.00 49.34 118 ASP A N 1
ATOM 894 C CA . ASP A 1 118 ? -36.865 17.026 -1.051 1.00 49.34 118 ASP A CA 1
ATOM 895 C C . ASP A 1 118 ? -38.270 16.422 -0.932 1.00 49.34 118 ASP A C 1
ATOM 897 O O . ASP A 1 118 ? -38.872 16.142 -1.965 1.00 49.34 118 ASP A O 1
ATOM 901 N N . GLU A 1 119 ? -38.828 16.326 0.277 1.00 45.12 119 GLU A N 1
ATOM 902 C CA . GLU A 1 119 ? -40.266 16.535 0.501 1.00 45.12 119 GLU A CA 1
ATOM 903 C C . GLU A 1 119 ? -40.457 17.251 1.850 1.00 45.12 119 GLU A C 1
ATOM 905 O O . GLU A 1 119 ? -40.142 16.714 2.915 1.00 45.12 119 GLU A O 1
ATOM 910 N N . ASP A 1 120 ? -40.922 18.500 1.757 1.00 49.28 120 ASP A N 1
ATOM 911 C CA . ASP A 1 120 ? -41.552 19.272 2.828 1.00 49.28 120 ASP A CA 1
ATOM 912 C C . ASP A 1 120 ? -42.671 18.456 3.494 1.00 49.28 120 ASP A C 1
ATOM 914 O O . ASP A 1 120 ? -43.490 17.858 2.794 1.00 49.28 120 ASP A O 1
ATOM 918 N N . ASP A 1 121 ? -42.786 18.531 4.821 1.00 48.03 121 ASP A N 1
ATOM 919 C CA . ASP A 1 121 ? -44.113 18.655 5.428 1.00 48.03 121 ASP A CA 1
ATOM 920 C C . ASP A 1 121 ? -44.030 19.408 6.763 1.00 48.03 121 ASP A C 1
ATOM 922 O O . ASP A 1 121 ? -43.214 19.102 7.640 1.00 48.03 121 ASP A O 1
ATOM 926 N N . ASP A 1 122 ? -44.873 20.433 6.842 1.00 50.47 122 ASP A N 1
ATOM 927 C CA . ASP A 1 122 ? -45.164 21.281 7.990 1.00 50.47 122 ASP A CA 1
ATOM 928 C C . ASP A 1 122 ? -45.793 20.463 9.143 1.00 50.47 122 ASP A C 1
ATOM 930 O O . ASP A 1 122 ? -46.436 19.438 8.921 1.00 50.47 122 ASP A O 1
ATOM 934 N N . ASP A 1 123 ? -45.642 20.924 10.388 1.00 49.56 123 ASP A N 1
ATOM 935 C CA . ASP A 1 123 ? -46.739 21.504 11.197 1.00 49.56 123 ASP A CA 1
ATOM 936 C C . ASP A 1 123 ? -46.457 21.443 12.720 1.00 49.56 123 ASP A C 1
ATOM 938 O O . ASP A 1 123 ? -45.751 20.574 13.239 1.00 49.56 123 ASP A O 1
ATOM 942 N N . ASP A 1 124 ? -47.020 22.448 13.385 1.00 53.59 124 ASP A N 1
ATOM 943 C CA . ASP A 1 124 ? -46.899 22.966 14.751 1.00 53.59 124 ASP A CA 1
ATOM 944 C C . ASP A 1 124 ? -47.031 21.975 15.937 1.00 53.59 124 ASP A C 1
ATOM 946 O O . ASP A 1 124 ? -47.726 20.965 15.873 1.00 53.59 124 ASP A O 1
ATOM 950 N N . ASP A 1 125 ? -46.428 22.319 17.090 1.00 48.44 125 ASP A N 1
ATOM 951 C CA . ASP A 1 125 ? -47.222 22.783 18.246 1.00 48.44 125 ASP A CA 1
ATOM 952 C C . ASP A 1 125 ? -46.390 23.244 19.463 1.00 48.44 125 ASP A C 1
ATOM 954 O O . ASP A 1 125 ? -45.318 22.738 19.804 1.00 48.44 125 ASP A O 1
ATOM 958 N N . ASP A 1 126 ? -46.970 24.255 20.098 1.00 49.62 126 ASP A N 1
ATOM 959 C CA . ASP A 1 126 ? -46.440 25.287 20.984 1.00 49.62 126 ASP A CA 1
ATOM 960 C C . ASP A 1 126 ? -46.581 24.961 22.498 1.00 49.62 126 ASP A C 1
ATOM 962 O O . ASP A 1 126 ? -47.297 24.048 22.910 1.00 49.62 126 ASP A O 1
ATOM 966 N N . PHE A 1 127 ? -45.951 25.812 23.319 1.00 35.72 127 PHE A N 1
ATOM 967 C CA . PHE A 1 127 ? -46.094 26.052 24.765 1.00 35.72 127 PHE A CA 1
ATOM 968 C C . PHE A 1 127 ? -45.498 25.057 25.783 1.00 35.72 127 PHE A C 1
ATOM 970 O O . PHE A 1 127 ? -46.045 23.994 26.060 1.00 35.72 127 PHE A O 1
ATOM 977 N N . ASN A 1 128 ? -44.502 25.526 26.552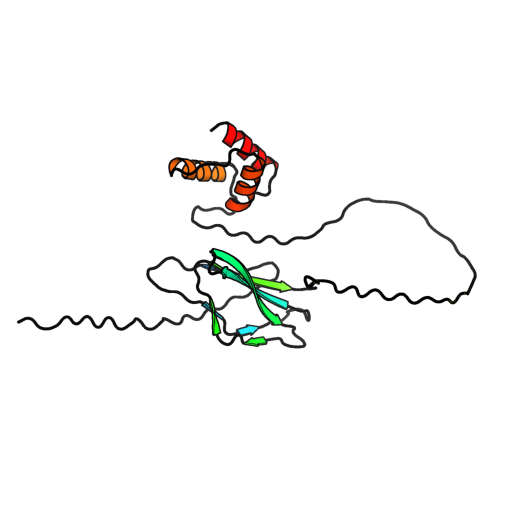 1.00 38.81 128 ASN A N 1
ATOM 978 C CA . ASN A 1 128 ? -44.798 26.036 27.900 1.00 38.81 128 ASN A CA 1
ATOM 979 C C . ASN A 1 128 ? -43.669 26.917 28.478 1.00 38.81 128 ASN A C 1
ATOM 981 O O . ASN A 1 128 ? -42.481 26.700 28.248 1.00 38.81 128 ASN A O 1
ATOM 985 N N . ASP A 1 129 ? -44.133 27.897 29.242 1.00 38.16 129 ASP A N 1
ATOM 986 C CA . ASP A 1 129 ? -43.524 29.093 29.809 1.00 38.16 129 ASP A CA 1
ATOM 987 C C . ASP A 1 129 ? -42.824 28.879 31.176 1.00 38.16 129 ASP A C 1
ATOM 989 O O . ASP A 1 129 ? -43.094 27.917 31.895 1.00 38.16 129 ASP A O 1
ATOM 993 N N . GLU A 1 130 ? -42.008 29.883 31.511 1.00 35.91 130 GLU A N 1
ATOM 994 C CA . GLU A 1 130 ? -41.684 30.434 32.839 1.00 35.91 130 GLU A CA 1
ATOM 995 C C . GLU A 1 130 ? -40.477 29.965 33.701 1.00 35.91 130 GLU A C 1
ATOM 997 O O . GLU A 1 130 ? -40.326 28.820 34.116 1.00 35.91 130 GLU A O 1
ATOM 1002 N N . GLU A 1 131 ? -39.704 31.006 34.061 1.00 32.88 131 GLU A N 1
ATOM 1003 C CA . GLU A 1 131 ? -38.937 31.267 35.295 1.00 32.88 131 GLU A CA 1
ATOM 1004 C C . GLU A 1 131 ? -37.468 30.781 35.409 1.00 32.88 131 GLU A C 1
ATOM 1006 O O . GLU A 1 131 ? -37.169 29.625 35.680 1.00 32.88 131 GLU A O 1
ATOM 1011 N N . THR A 1 132 ? -36.501 31.624 35.015 1.00 31.38 132 THR A N 1
ATOM 1012 C CA . THR A 1 132 ? -35.632 32.507 35.848 1.00 31.38 132 THR A CA 1
ATOM 1013 C C . THR A 1 132 ? -34.634 31.773 36.758 1.00 31.38 132 THR A C 1
ATOM 1015 O O . THR A 1 132 ? -35.028 31.067 37.668 1.00 31.38 132 THR A O 1
ATOM 1018 N N . GLU A 1 133 ? -33.327 31.999 36.554 1.00 36.88 133 GLU A N 1
ATOM 1019 C CA . GLU A 1 133 ? -32.396 32.593 37.542 1.00 36.88 133 GLU A CA 1
ATOM 1020 C C . GLU A 1 133 ? -30.963 32.706 36.964 1.00 36.88 133 GLU A C 1
ATOM 1022 O O . GLU A 1 133 ? -30.481 31.870 36.199 1.00 36.88 133 GLU A O 1
ATOM 1027 N N . GLU A 1 134 ? -30.315 33.822 37.314 1.00 29.30 134 GLU A N 1
ATOM 1028 C CA . GLU A 1 134 ? -28.953 34.279 36.992 1.00 29.30 134 GLU A CA 1
ATOM 1029 C C . GLU A 1 134 ? -27.841 33.218 37.234 1.00 29.30 134 GLU A C 1
ATOM 1031 O O . GLU A 1 134 ? -27.983 32.321 38.051 1.00 29.30 134 GLU A O 1
ATOM 1036 N N . LYS A 1 135 ? -26.632 33.249 36.654 1.00 36.12 135 LYS A N 1
ATOM 1037 C CA . LYS A 1 135 ? -25.627 34.327 36.578 1.00 36.12 135 LYS A CA 1
ATOM 1038 C C . LYS A 1 135 ? -24.547 33.938 35.551 1.00 36.12 135 LYS A C 1
ATOM 1040 O O . LYS A 1 135 ? -24.033 32.822 35.576 1.00 36.12 135 LYS A O 1
ATOM 1045 N N . MET A 1 136 ? -24.081 34.905 34.757 1.00 31.22 136 MET A N 1
ATOM 1046 C CA . MET A 1 136 ? -22.692 34.918 34.263 1.00 31.22 136 MET A CA 1
ATOM 1047 C C . MET A 1 136 ? -21.740 35.403 35.383 1.00 31.22 136 MET A C 1
ATOM 1049 O O . MET A 1 136 ? -22.181 36.106 36.294 1.00 31.22 136 MET A O 1
ATOM 1053 N N . PRO A 1 137 ? -20.419 35.143 35.290 1.00 31.44 137 PRO A N 1
ATOM 1054 C CA . PRO A 1 137 ? -19.573 36.141 34.634 1.00 31.44 137 PRO A CA 1
ATOM 1055 C C . PRO A 1 137 ? -18.491 35.581 33.689 1.00 31.44 137 PRO A C 1
ATOM 1057 O O . PRO A 1 137 ? -17.788 34.610 33.943 1.00 31.44 137 PRO A O 1
ATOM 1060 N N . VAL A 1 138 ? -18.353 36.331 32.599 1.00 27.47 138 VAL A N 1
ATOM 1061 C CA . VAL A 1 138 ? -17.324 36.405 31.552 1.00 27.47 138 VAL A CA 1
ATOM 1062 C C . VAL A 1 138 ? -15.868 36.338 32.069 1.00 27.47 138 VAL A C 1
ATOM 1064 O O . VAL A 1 138 ? -15.518 37.104 32.963 1.00 27.47 138 VAL A O 1
ATOM 1067 N N . LYS A 1 139 ? -14.975 35.573 31.401 1.00 32.75 139 LYS A N 1
ATOM 1068 C CA . LYS A 1 139 ? -13.780 36.074 30.650 1.00 32.75 139 LYS A CA 1
ATOM 1069 C C . LYS A 1 139 ? -12.768 34.983 30.218 1.00 32.75 139 LYS A C 1
ATOM 1071 O O . LYS A 1 139 ? -11.986 34.494 31.016 1.00 32.75 139 LYS A O 1
ATOM 1076 N N . LYS A 1 140 ? -12.729 34.781 28.890 1.00 31.67 140 LYS A N 1
ATOM 1077 C CA . LYS A 1 140 ? -11.584 34.839 27.944 1.00 31.67 140 LYS A CA 1
ATOM 1078 C C . LYS A 1 140 ? -10.293 34.037 28.209 1.00 31.67 140 LYS A C 1
ATOM 1080 O O . LYS A 1 140 ? -9.509 34.406 29.071 1.00 31.67 140 LYS A O 1
ATOM 1085 N N . SER A 1 141 ? -9.959 33.165 27.250 1.00 32.69 141 SER A N 1
ATOM 1086 C CA . SER A 1 141 ? -8.719 33.215 26.435 1.00 32.69 141 SER A CA 1
ATOM 1087 C C . SER A 1 141 ? -8.831 32.159 25.315 1.00 32.69 141 SER A C 1
ATOM 1089 O O . SER A 1 141 ? -8.856 30.977 25.610 1.00 32.69 141 SER A O 1
ATOM 1091 N N . ILE A 1 142 ? -9.243 32.518 24.092 1.00 30.12 142 ILE A N 1
ATOM 1092 C CA . ILE A 1 142 ? -8.394 32.810 22.912 1.00 30.12 142 ILE A CA 1
ATOM 1093 C C . ILE A 1 142 ? -7.578 31.596 22.413 1.00 30.12 142 ILE A C 1
ATOM 1095 O O . ILE A 1 142 ? -6.619 31.210 23.073 1.00 30.12 142 ILE A O 1
ATOM 1099 N N . ARG A 1 143 ? -7.909 31.183 21.168 1.00 26.86 143 ARG A N 1
ATOM 1100 C CA . ARG A 1 143 ? -7.142 30.390 20.169 1.00 26.86 143 ARG A CA 1
ATOM 1101 C C . ARG A 1 143 ? -6.922 28.908 20.484 1.00 26.86 143 ARG A C 1
ATOM 1103 O O . ARG A 1 143 ? -6.672 28.549 21.618 1.00 26.86 143 ARG A O 1
ATOM 1110 N N . ASP A 1 144 ? -6.938 27.970 19.547 1.00 29.50 144 ASP A N 1
ATOM 1111 C CA . ASP A 1 144 ? -7.167 27.936 18.100 1.00 29.50 144 ASP A CA 1
ATOM 1112 C C . ASP A 1 144 ? -7.474 26.461 17.768 1.00 29.50 144 ASP A C 1
ATOM 1114 O O . ASP A 1 144 ? -7.027 25.544 18.461 1.00 29.50 144 ASP A O 1
ATOM 1118 N N . THR A 1 145 ? -8.225 26.235 16.696 1.00 43.12 145 THR A N 1
ATOM 1119 C CA . THR A 1 145 ? -8.335 24.963 15.961 1.00 43.12 145 THR A CA 1
ATOM 1120 C C . THR A 1 145 ? -6.994 24.231 15.798 1.00 43.12 145 THR A C 1
ATOM 1122 O O . THR A 1 145 ? -5.971 24.874 15.563 1.00 43.12 145 THR A O 1
ATOM 1125 N N . PRO A 1 146 ? -7.017 22.887 15.707 1.00 30.83 146 PRO A N 1
ATOM 1126 C CA . PRO A 1 146 ? -6.314 22.300 14.573 1.00 30.83 146 PRO A CA 1
ATOM 1127 C C . PRO A 1 146 ? -7.134 21.238 13.842 1.00 30.83 146 PRO A C 1
ATOM 1129 O O . PRO A 1 146 ? -7.631 20.254 14.391 1.00 30.83 146 PRO A O 1
ATOM 1132 N N . ALA A 1 147 ? -7.224 21.485 12.542 1.00 30.08 147 ALA A N 1
ATOM 1133 C CA . ALA A 1 147 ? -7.655 20.572 11.514 1.00 30.08 147 ALA A CA 1
ATOM 1134 C C . ALA A 1 147 ? -6.656 19.412 11.332 1.00 30.08 147 ALA A C 1
ATOM 1136 O O . ALA A 1 147 ? -5.449 19.582 11.472 1.00 30.08 147 ALA A O 1
ATOM 1137 N N . LYS A 1 148 ? -7.207 18.247 10.971 1.00 36.03 148 LYS A N 1
ATOM 1138 C CA . LYS A 1 148 ? -6.850 17.437 9.790 1.00 36.03 148 LYS A CA 1
ATOM 1139 C C . LYS A 1 148 ? -5.382 17.544 9.329 1.00 36.03 148 LYS A C 1
ATOM 1141 O O . LYS A 1 148 ? -4.984 18.568 8.794 1.00 36.03 148 LYS A O 1
ATOM 1146 N N . ASN A 1 149 ? -4.646 16.436 9.326 1.00 33.22 149 ASN A N 1
ATOM 1147 C CA . ASN A 1 149 ? -4.485 15.592 8.132 1.00 33.22 149 ASN A CA 1
ATOM 1148 C C . ASN A 1 149 ? -3.257 14.678 8.265 1.00 33.22 149 ASN A C 1
ATOM 1150 O O . ASN A 1 149 ? -2.171 15.095 8.654 1.00 33.22 149 ASN A O 1
ATOM 1154 N N . SER A 1 150 ? -3.446 13.439 7.832 1.00 40.47 150 SER A N 1
ATOM 1155 C CA . SER A 1 150 ? -2.417 12.529 7.338 1.00 40.47 150 SER A CA 1
ATOM 1156 C C . SER A 1 150 ? -1.466 13.181 6.331 1.00 40.47 150 SER A C 1
ATOM 1158 O O . SER A 1 150 ? -1.930 13.942 5.483 1.00 40.47 150 SER A O 1
ATOM 1160 N N . GLN A 1 151 ? -0.198 12.754 6.301 1.00 41.28 151 GLN A N 1
ATOM 1161 C CA . GLN A 1 151 ? 0.552 12.670 5.043 1.00 41.28 151 GLN A CA 1
ATOM 1162 C C . GLN A 1 151 ? 1.696 11.646 5.095 1.00 41.28 151 GLN A C 1
ATOM 1164 O O . GLN A 1 151 ? 2.714 11.813 5.759 1.00 41.28 151 GLN A O 1
ATOM 1169 N N . LYS A 1 152 ? 1.502 10.586 4.307 1.00 33.78 152 LYS A N 1
ATOM 1170 C CA . LYS A 1 152 ? 2.481 9.577 3.906 1.00 33.78 152 LYS A CA 1
ATOM 1171 C C . LYS A 1 152 ? 3.569 10.210 3.042 1.00 33.78 152 LYS A C 1
ATOM 1173 O O . LYS A 1 152 ? 3.250 10.892 2.068 1.00 33.78 152 LYS A O 1
ATOM 1178 N N . SER A 1 153 ? 4.820 9.885 3.376 1.00 34.56 153 SER A N 1
ATOM 1179 C CA . SER A 1 153 ? 6.051 10.064 2.601 1.00 34.56 153 SER A CA 1
ATOM 1180 C C . SER A 1 153 ? 6.452 8.776 1.851 1.00 34.56 153 SER A C 1
ATOM 1182 O O . SER A 1 153 ? 6.166 7.693 2.341 1.00 34.56 153 SER A O 1
ATOM 1184 N N . ASN A 1 154 ? 7.097 8.918 0.690 1.00 38.19 154 ASN A N 1
ATOM 1185 C CA . ASN A 1 154 ? 7.827 7.953 -0.138 1.00 38.19 154 ASN A CA 1
ATOM 1186 C C . ASN A 1 154 ? 8.900 8.744 -0.902 1.00 38.19 154 ASN A C 1
ATOM 1188 O O . ASN A 1 154 ? 8.571 9.640 -1.684 1.00 38.19 154 ASN A O 1
ATOM 1192 N N . GLN A 1 155 ? 10.154 8.375 -0.656 1.00 48.81 155 GLN A N 1
ATOM 1193 C CA . GLN A 1 155 ? 11.330 8.534 -1.508 1.00 48.81 155 GLN A CA 1
ATOM 1194 C C . GLN A 1 155 ? 12.165 7.245 -1.367 1.00 48.81 155 GLN A C 1
ATOM 1196 O O . GLN A 1 155 ? 12.188 6.631 -0.298 1.00 48.81 155 GLN A O 1
ATOM 1201 N N . ASN A 1 156 ? 12.857 6.838 -2.430 1.00 44.91 156 ASN A N 1
ATOM 1202 C CA . ASN A 1 156 ? 14.159 6.152 -2.397 1.00 44.91 156 ASN A CA 1
ATOM 1203 C C . ASN A 1 156 ? 14.815 6.398 -3.780 1.00 44.91 156 ASN A C 1
ATOM 1205 O O . ASN A 1 156 ? 14.092 6.592 -4.746 1.00 44.91 156 ASN A O 1
ATOM 1209 N N . GLY A 1 157 ? 16.131 6.447 -3.978 1.00 39.75 157 GLY A N 1
ATOM 1210 C CA . GLY A 1 157 ? 17.174 5.766 -3.226 1.00 39.75 157 GLY A CA 1
ATOM 1211 C C . GLY A 1 157 ? 18.381 6.600 -2.811 1.00 39.75 157 GLY A C 1
ATOM 1212 O O . GLY A 1 157 ? 18.740 7.584 -3.454 1.00 39.75 157 GLY A O 1
ATOM 1213 N N . LYS A 1 158 ? 18.951 6.120 -1.698 1.00 41.53 158 LYS A N 1
ATOM 1214 C CA . LYS A 1 158 ? 20.351 6.160 -1.248 1.00 41.53 158 LYS A CA 1
ATOM 1215 C C . LYS A 1 158 ? 21.094 7.478 -1.472 1.00 41.53 158 LYS A C 1
ATOM 1217 O O . LYS A 1 158 ? 21.856 7.624 -2.412 1.00 41.53 158 LYS A O 1
ATOM 1222 N N . ASP A 1 159 ? 20.905 8.385 -0.521 1.00 34.38 159 ASP A N 1
ATOM 1223 C CA . ASP A 1 159 ? 21.994 8.734 0.389 1.00 34.38 159 ASP A CA 1
ATOM 1224 C C . ASP A 1 159 ? 21.411 9.122 1.752 1.00 34.38 159 ASP A C 1
ATOM 1226 O O . ASP A 1 159 ? 20.225 9.426 1.900 1.00 34.38 159 ASP A O 1
ATOM 1230 N N . SER A 1 160 ? 22.229 8.966 2.772 1.00 45.56 160 SER A N 1
ATOM 1231 C CA . SER A 1 160 ? 21.826 8.783 4.160 1.00 45.56 160 SER A CA 1
ATOM 1232 C C . SER A 1 160 ? 21.414 10.089 4.857 1.00 45.56 160 SER A C 1
ATOM 1234 O O . SER A 1 160 ? 22.296 10.812 5.298 1.00 45.56 160 SER A O 1
ATOM 1236 N N . LYS A 1 161 ? 20.110 10.372 5.043 1.00 42.44 161 LYS A N 1
ATOM 1237 C CA . LYS A 1 161 ? 19.542 11.092 6.221 1.00 42.44 161 LYS A CA 1
ATOM 1238 C C . LYS A 1 161 ? 18.037 11.378 6.076 1.00 42.44 161 LYS A C 1
ATOM 1240 O O . LYS A 1 161 ? 17.631 11.912 5.047 1.00 42.44 161 LYS A O 1
ATOM 1245 N N . PRO A 1 162 ? 17.206 11.173 7.117 1.00 42.06 162 PRO A N 1
ATOM 1246 C CA . PRO A 1 162 ? 15.833 11.687 7.177 1.00 42.06 162 PRO A CA 1
ATOM 1247 C C . PRO A 1 162 ? 15.802 13.190 7.529 1.00 42.06 162 PRO A C 1
ATOM 1249 O O . PRO A 1 162 ? 15.113 13.625 8.447 1.00 42.06 162 PRO A O 1
ATOM 1252 N N . SER A 1 163 ? 16.578 13.984 6.794 1.00 44.75 163 SER A N 1
ATOM 1253 C CA . SER A 1 163 ? 16.560 15.445 6.824 1.00 44.75 163 SER A CA 1
ATOM 1254 C C . SER A 1 163 ? 17.127 15.929 5.491 1.00 44.75 163 SER A C 1
ATOM 1256 O O . SER A 1 163 ? 18.331 16.142 5.377 1.00 44.75 163 SER A O 1
ATOM 1258 N N . THR A 1 164 ? 16.300 16.023 4.450 1.00 58.22 164 THR A N 1
ATOM 1259 C CA . THR A 1 164 ? 16.724 16.656 3.196 1.00 58.22 164 THR A CA 1
ATOM 1260 C C . THR A 1 164 ? 16.879 18.144 3.470 1.00 58.22 164 THR A C 1
ATOM 1262 O O . THR A 1 164 ? 15.893 18.883 3.478 1.00 58.22 164 THR A O 1
ATOM 1265 N N . SER A 1 165 ? 18.108 18.560 3.772 1.00 78.19 165 SER A N 1
ATOM 1266 C CA . SER A 1 165 ? 18.452 19.971 3.866 1.00 78.19 165 SER A CA 1
ATOM 1267 C C . SER A 1 165 ? 18.180 20.631 2.515 1.00 78.19 165 SER A C 1
ATOM 1269 O O . SER A 1 165 ? 18.164 19.977 1.466 1.00 78.19 165 SER A O 1
ATOM 1271 N N . VAL A 1 166 ? 17.990 21.946 2.524 1.00 80.19 166 VAL A N 1
ATOM 1272 C CA . VAL A 1 166 ? 17.843 22.743 1.301 1.00 80.19 166 VAL A CA 1
ATOM 1273 C C . VAL A 1 166 ? 19.007 22.482 0.333 1.00 80.19 166 VAL A C 1
ATOM 1275 O O . VAL A 1 166 ? 18.806 22.416 -0.878 1.00 80.19 166 VAL A O 1
ATOM 1278 N N . GLU A 1 167 ? 20.208 22.255 0.860 1.00 84.38 167 GLU A N 1
ATOM 1279 C CA . GLU A 1 167 ? 21.428 21.974 0.094 1.00 84.38 167 GLU A CA 1
ATOM 1280 C C . GLU A 1 167 ? 21.385 20.622 -0.641 1.00 84.38 167 GLU A C 1
ATOM 1282 O O . GLU A 1 167 ? 21.722 20.557 -1.825 1.00 84.38 167 GLU A O 1
ATOM 1287 N N . ASP A 1 168 ? 20.883 19.561 -0.001 1.00 83.94 168 ASP A N 1
ATOM 1288 C CA . ASP A 1 168 ? 20.734 18.237 -0.627 1.00 83.94 168 ASP A CA 1
ATOM 1289 C C . ASP A 1 168 ? 19.737 18.270 -1.791 1.00 83.94 168 ASP A C 1
ATOM 1291 O O . ASP A 1 168 ? 19.926 17.632 -2.833 1.00 83.94 168 ASP A O 1
ATOM 1295 N N . ILE A 1 169 ? 18.659 19.042 -1.628 1.00 86.25 169 ILE A N 1
ATOM 1296 C CA . ILE A 1 169 ? 17.636 19.216 -2.662 1.00 86.25 169 ILE A CA 1
ATOM 1297 C C . ILE A 1 169 ? 18.232 19.962 -3.861 1.00 86.25 169 ILE A C 1
ATOM 1299 O O . ILE A 1 169 ? 18.048 19.525 -5.000 1.00 86.25 169 ILE A O 1
ATOM 1303 N N . LYS A 1 170 ? 19.013 21.026 -3.622 1.00 88.06 170 LYS A N 1
ATOM 1304 C CA . LYS A 1 170 ? 19.734 21.759 -4.679 1.00 88.06 170 LYS A CA 1
ATOM 1305 C C . LYS A 1 170 ? 20.652 20.831 -5.479 1.00 88.06 170 LYS A C 1
ATOM 1307 O O . LYS A 1 170 ? 20.577 20.820 -6.709 1.00 88.06 170 LYS A O 1
ATOM 1312 N N . ALA A 1 171 ? 21.440 19.992 -4.805 1.00 88.50 171 ALA A N 1
ATOM 1313 C CA . ALA A 1 171 ? 22.337 19.040 -5.463 1.00 88.50 171 ALA A CA 1
ATOM 1314 C C . ALA A 1 171 ? 21.578 18.036 -6.354 1.00 88.50 171 ALA A C 1
ATOM 1316 O O . ALA A 1 171 ? 21.933 17.833 -7.518 1.00 88.50 171 ALA A O 1
ATOM 1317 N N . LYS A 1 172 ? 20.471 17.461 -5.861 1.00 85.75 172 LYS A N 1
ATOM 1318 C CA . LYS A 1 172 ? 19.632 16.536 -6.650 1.00 85.75 172 LYS A CA 1
ATOM 1319 C C . LYS A 1 172 ? 18.990 17.207 -7.865 1.00 85.75 172 LYS A C 1
ATOM 1321 O O . LYS A 1 172 ? 18.848 16.589 -8.924 1.00 85.75 172 LYS A O 1
ATOM 1326 N N . MET A 1 173 ? 18.611 18.474 -7.728 1.00 87.25 173 MET A N 1
ATOM 1327 C CA . MET A 1 173 ? 18.045 19.256 -8.822 1.00 87.25 173 MET A CA 1
ATOM 1328 C C . MET A 1 173 ? 19.095 19.595 -9.886 1.00 87.25 173 MET A C 1
ATOM 1330 O O . MET A 1 173 ? 18.791 19.470 -11.069 1.00 87.25 173 MET A O 1
ATOM 1334 N N . GLN A 1 174 ? 20.334 19.921 -9.502 1.00 85.19 174 GLN A N 1
ATOM 1335 C CA . GLN A 1 174 ? 21.433 20.104 -10.462 1.00 85.19 174 GLN A CA 1
ATOM 1336 C C . GLN A 1 174 ? 21.808 18.813 -11.183 1.00 85.19 174 GLN A C 1
ATOM 1338 O O . GLN A 1 174 ? 21.915 18.817 -12.405 1.00 85.19 174 GLN A O 1
ATOM 1343 N N . ALA A 1 175 ? 21.911 17.694 -10.463 1.00 85.12 175 ALA A N 1
ATOM 1344 C CA . ALA A 1 175 ? 22.180 16.395 -11.078 1.00 85.12 175 ALA A CA 1
ATOM 1345 C C . ALA A 1 175 ? 21.106 16.012 -12.113 1.00 85.12 175 ALA A C 1
ATOM 1347 O O . ALA A 1 175 ? 21.398 15.363 -13.115 1.00 85.12 175 ALA A O 1
ATOM 1348 N N . SER A 1 176 ? 19.858 16.439 -11.892 1.00 80.50 176 SER A N 1
ATOM 1349 C CA . SER A 1 176 ? 18.774 16.248 -12.859 1.00 80.50 176 SER A CA 1
ATOM 1350 C C . SER A 1 176 ? 18.954 17.120 -14.106 1.00 80.50 176 SER A C 1
ATOM 1352 O O . SER A 1 176 ? 18.660 16.653 -15.200 1.00 80.50 176 SER A O 1
ATOM 1354 N N . ILE A 1 177 ? 19.465 18.349 -13.966 1.00 84.31 177 ILE A N 1
ATOM 1355 C CA . ILE A 1 177 ? 19.776 19.243 -15.096 1.00 84.31 177 ILE A CA 1
ATOM 1356 C C . ILE A 1 177 ? 20.938 18.698 -15.925 1.00 84.31 177 ILE A C 1
ATOM 1358 O O . ILE A 1 177 ? 20.855 18.664 -17.150 1.00 84.31 177 ILE A O 1
ATOM 1362 N N . GLU A 1 178 ? 21.998 18.224 -15.268 1.00 82.12 178 GLU A N 1
ATOM 1363 C CA . GLU A 1 178 ? 23.182 17.668 -15.936 1.00 82.12 178 GLU A CA 1
ATOM 1364 C C . GLU A 1 178 ? 22.847 16.409 -16.751 1.00 82.12 178 GLU A C 1
ATOM 1366 O O . GLU A 1 178 ? 23.395 16.186 -17.827 1.00 82.12 178 GLU A O 1
ATOM 1371 N N . LYS A 1 179 ? 21.855 15.633 -16.298 1.00 83.44 179 LYS A N 1
ATOM 1372 C CA . LYS A 1 179 ? 21.299 14.482 -17.027 1.00 83.44 179 LYS A CA 1
ATOM 1373 C C . LYS A 1 179 ? 20.319 14.863 -18.149 1.00 83.44 179 LYS A C 1
ATOM 1375 O O . LYS A 1 179 ? 19.639 13.992 -18.684 1.00 83.44 179 LYS A O 1
ATOM 1380 N N . GLY A 1 180 ? 20.225 16.146 -18.503 1.00 77.88 180 GLY A N 1
ATOM 1381 C CA . GLY A 1 180 ? 19.344 16.655 -19.559 1.00 77.88 180 GLY A CA 1
ATOM 1382 C C . GLY A 1 180 ? 17.909 16.950 -19.110 1.00 77.88 180 GLY A C 1
ATOM 1383 O O . GLY A 1 180 ? 17.047 17.226 -19.944 1.00 77.88 180 GLY A O 1
ATOM 1384 N N . GLY A 1 181 ? 17.626 16.901 -17.807 1.00 79.62 181 GLY A N 1
ATOM 1385 C CA . GLY A 1 181 ? 16.341 17.299 -17.242 1.00 79.62 181 GLY A CA 1
ATOM 1386 C C . GLY A 1 181 ? 16.158 18.819 -17.219 1.00 79.62 181 GLY A C 1
ATOM 1387 O O . GLY A 1 181 ? 17.110 19.594 -17.217 1.00 79.62 181 GLY A O 1
ATOM 1388 N N . SER A 1 182 ? 14.907 19.273 -17.166 1.00 79.44 182 SER A N 1
ATOM 1389 C CA . SER A 1 182 ? 14.584 20.702 -17.081 1.00 79.44 182 SER A CA 1
ATOM 1390 C C . SER A 1 182 ? 13.766 21.011 -15.835 1.00 79.44 182 SER A C 1
ATOM 1392 O O . SER A 1 182 ? 12.775 20.335 -15.561 1.00 79.44 182 SER A O 1
ATOM 1394 N N . LEU A 1 183 ? 14.132 22.071 -15.113 1.00 86.56 183 LEU A N 1
ATOM 1395 C CA . LEU A 1 183 ? 13.352 22.550 -13.973 1.00 86.56 183 LEU A CA 1
ATOM 1396 C C . LEU A 1 183 ? 12.191 23.446 -14.431 1.00 86.56 183 LEU A C 1
ATOM 1398 O O . LEU A 1 183 ? 12.368 24.264 -15.344 1.00 86.56 183 LEU A O 1
ATOM 1402 N N . PRO A 1 184 ? 11.027 23.379 -13.758 1.00 88.62 184 PRO A N 1
ATOM 1403 C CA . PRO A 1 184 ? 9.897 24.249 -14.057 1.00 88.62 184 PRO A CA 1
ATOM 1404 C C . PRO A 1 184 ? 10.258 25.741 -14.004 1.00 88.62 184 PRO A C 1
ATOM 1406 O O . PRO A 1 184 ? 10.872 26.215 -13.051 1.00 88.62 184 PRO A O 1
ATOM 1409 N N . LYS A 1 185 ? 9.828 26.491 -15.027 1.00 84.19 185 LYS A N 1
ATOM 1410 C CA . LYS A 1 185 ? 10.055 27.943 -15.167 1.00 84.19 185 LYS A CA 1
ATOM 1411 C C . LYS A 1 185 ? 9.040 28.828 -14.451 1.00 84.19 185 LYS A C 1
ATOM 1413 O O . LYS A 1 185 ? 9.270 30.024 -14.329 1.00 84.19 185 LYS A O 1
ATOM 1418 N N . VAL A 1 186 ? 7.932 28.248 -14.006 1.00 89.06 186 VAL A N 1
ATOM 1419 C CA . VAL A 1 186 ? 6.816 28.950 -13.364 1.00 89.06 186 VAL A CA 1
ATOM 1420 C C . VAL A 1 186 ? 6.821 28.614 -11.882 1.00 89.06 186 VAL A C 1
ATOM 1422 O O . VAL A 1 186 ? 6.855 27.433 -11.541 1.00 89.06 186 VAL A O 1
ATOM 1425 N N . GLU A 1 187 ? 6.731 29.628 -11.023 1.00 84.38 187 GLU A N 1
ATOM 1426 C CA . GLU A 1 187 ? 6.833 29.483 -9.565 1.00 84.38 187 GLU A CA 1
ATOM 1427 C C . GLU A 1 187 ? 5.839 28.460 -9.009 1.00 84.38 187 GLU A C 1
ATOM 1429 O O . GLU A 1 187 ? 6.242 27.497 -8.371 1.00 84.38 187 GLU A O 1
ATOM 1434 N N . ALA A 1 188 ? 4.552 28.574 -9.349 1.00 88.38 188 ALA A N 1
ATOM 1435 C CA . ALA A 1 188 ? 3.535 27.626 -8.889 1.00 88.38 188 ALA A CA 1
ATOM 1436 C C . ALA A 1 188 ? 3.836 26.171 -9.308 1.00 88.38 188 ALA A C 1
ATOM 1438 O O . ALA A 1 188 ? 3.651 25.239 -8.524 1.00 88.38 188 ALA A O 1
ATOM 1439 N N . LYS A 1 189 ? 4.359 25.968 -10.527 1.00 88.38 189 LYS A N 1
ATOM 1440 C CA . LYS A 1 189 ? 4.752 24.637 -11.021 1.00 88.38 189 LYS A CA 1
ATOM 1441 C C . LYS A 1 189 ? 6.006 24.123 -10.318 1.00 88.38 189 LYS A C 1
ATOM 1443 O O . LYS A 1 189 ? 6.102 22.931 -10.050 1.00 88.38 189 LYS A O 1
ATOM 1448 N N . PHE A 1 190 ? 6.945 25.012 -10.007 1.00 90.06 190 PHE A N 1
ATOM 1449 C CA . PHE A 1 190 ? 8.157 24.690 -9.263 1.00 90.06 190 PHE A CA 1
ATOM 1450 C C . PHE A 1 190 ? 7.846 24.308 -7.817 1.00 90.06 190 PHE A C 1
ATOM 1452 O O . PHE A 1 190 ? 8.312 23.279 -7.345 1.00 90.06 190 PHE A O 1
ATOM 1459 N N . ILE A 1 191 ? 6.992 25.079 -7.144 1.00 88.50 191 ILE A N 1
ATOM 1460 C CA . ILE A 1 191 ? 6.521 24.784 -5.790 1.00 88.50 191 ILE A CA 1
ATOM 1461 C C . ILE A 1 191 ? 5.853 23.407 -5.759 1.00 88.50 191 ILE A C 1
ATOM 1463 O O . ILE A 1 191 ? 6.171 22.597 -4.893 1.00 88.50 191 ILE A O 1
ATOM 1467 N N . ASN A 1 192 ? 4.970 23.111 -6.720 1.00 89.69 192 ASN A N 1
ATOM 1468 C CA . ASN A 1 192 ? 4.329 21.798 -6.804 1.00 89.69 192 ASN A CA 1
ATOM 1469 C C . ASN A 1 192 ? 5.341 20.672 -7.077 1.00 89.69 192 ASN A C 1
ATOM 1471 O O . ASN A 1 192 ? 5.276 19.622 -6.447 1.00 89.69 192 ASN A O 1
ATOM 1475 N N . TYR A 1 193 ? 6.311 20.906 -7.966 1.00 89.44 193 TYR A N 1
ATOM 1476 C CA . TYR A 1 193 ? 7.397 19.965 -8.246 1.00 89.44 193 TYR A CA 1
ATOM 1477 C C . TYR A 1 193 ? 8.224 19.663 -6.993 1.00 89.44 193 TYR A C 1
ATOM 1479 O O . TYR A 1 193 ? 8.432 18.500 -6.664 1.00 89.44 193 TYR A O 1
ATOM 1487 N N . VAL A 1 194 ? 8.637 20.689 -6.246 1.00 88.12 194 VAL A N 1
ATOM 1488 C CA . VAL A 1 194 ? 9.435 20.515 -5.026 1.00 88.12 194 VAL A CA 1
ATOM 1489 C C . VAL A 1 194 ? 8.626 19.812 -3.929 1.00 88.12 194 VAL A C 1
ATOM 1491 O O . VAL A 1 194 ? 9.128 18.882 -3.294 1.00 88.12 194 VAL A O 1
ATOM 1494 N N . LYS A 1 195 ? 7.350 20.179 -3.758 1.00 87.06 195 LYS A N 1
ATOM 1495 C CA . LYS A 1 195 ? 6.423 19.512 -2.828 1.00 87.06 195 LYS A CA 1
ATOM 1496 C C . LYS A 1 195 ? 6.197 18.042 -3.182 1.00 87.06 195 LYS A C 1
ATOM 1498 O O . LYS A 1 195 ? 6.123 17.210 -2.286 1.00 87.06 195 LYS A O 1
ATOM 1503 N N . ASN A 1 196 ? 6.120 17.705 -4.467 1.00 85.25 196 ASN A N 1
ATOM 1504 C CA . ASN A 1 196 ? 5.872 16.336 -4.912 1.00 85.25 196 ASN A CA 1
ATOM 1505 C C . ASN A 1 196 ? 7.142 15.466 -4.893 1.00 85.25 196 ASN A C 1
ATOM 1507 O O . ASN A 1 196 ? 7.126 14.359 -4.362 1.00 85.25 196 ASN A O 1
ATOM 1511 N N . CYS A 1 197 ? 8.256 15.969 -5.434 1.00 83.62 197 CYS A N 1
ATOM 1512 C CA . CYS A 1 197 ? 9.503 15.212 -5.574 1.00 83.62 197 CYS A CA 1
ATOM 1513 C C . CYS A 1 197 ? 10.298 15.116 -4.269 1.00 83.62 197 CYS A C 1
ATOM 1515 O O . CYS A 1 197 ? 10.914 14.084 -4.000 1.00 83.62 197 CYS A O 1
ATOM 1517 N N . PHE A 1 198 ? 10.292 16.178 -3.458 1.00 85.12 198 PHE A N 1
ATOM 1518 C CA . PHE A 1 198 ? 11.100 16.267 -2.238 1.00 85.12 198 PHE A CA 1
ATOM 1519 C C . PHE A 1 198 ? 10.280 16.302 -0.957 1.00 85.12 198 PHE A C 1
ATOM 1521 O O . PHE A 1 198 ? 10.858 16.267 0.122 1.00 85.12 198 PHE A O 1
ATOM 1528 N N . ARG A 1 199 ? 8.943 16.340 -1.059 1.00 79.06 199 ARG A N 1
ATOM 1529 C CA . ARG A 1 199 ? 8.039 16.411 0.103 1.00 79.06 199 ARG A CA 1
ATOM 1530 C C . ARG A 1 199 ? 8.339 17.606 1.004 1.00 79.06 199 ARG A C 1
ATOM 1532 O O . ARG A 1 199 ? 8.047 17.575 2.193 1.00 79.06 199 ARG A O 1
ATOM 1539 N N . MET A 1 200 ? 8.900 18.666 0.417 1.00 81.06 200 MET A N 1
ATOM 1540 C CA . MET A 1 200 ? 9.225 19.890 1.133 1.00 81.06 200 MET A CA 1
ATOM 1541 C C . MET A 1 200 ? 7.933 20.615 1.491 1.00 81.06 200 MET A C 1
ATOM 1543 O O . MET A 1 200 ? 7.152 20.955 0.603 1.00 81.06 200 MET A O 1
ATOM 1547 N N . THR A 1 201 ? 7.702 20.843 2.779 1.00 79.69 201 THR A N 1
ATOM 1548 C CA . THR A 1 201 ? 6.530 21.574 3.288 1.00 79.69 201 THR A CA 1
ATOM 1549 C C . THR A 1 201 ? 6.891 22.948 3.842 1.00 79.69 201 THR A C 1
ATOM 1551 O O . THR A 1 201 ? 5.999 23.775 4.012 1.00 79.69 201 THR A O 1
ATOM 1554 N N . ASP A 1 202 ? 8.177 23.200 4.098 1.00 84.38 202 ASP A N 1
ATOM 1555 C CA . ASP A 1 202 ? 8.665 24.466 4.637 1.00 84.38 202 ASP A CA 1
ATOM 1556 C C . ASP A 1 202 ? 8.619 25.574 3.577 1.00 84.38 202 ASP A C 1
ATOM 1558 O O . ASP A 1 202 ? 9.206 25.467 2.497 1.00 84.38 202 ASP A O 1
ATOM 1562 N N . GLN A 1 203 ? 7.868 26.632 3.875 1.00 83.06 203 GLN A N 1
ATOM 1563 C CA . GLN A 1 203 ? 7.588 27.697 2.918 1.00 83.06 203 GLN A CA 1
ATOM 1564 C C . GLN A 1 203 ? 8.817 28.574 2.644 1.00 83.06 203 GLN A C 1
ATOM 1566 O O . GLN A 1 203 ? 8.981 29.042 1.517 1.00 83.06 203 GLN A O 1
ATOM 1571 N N . GLU A 1 204 ? 9.682 28.768 3.641 1.00 86.50 204 GLU A N 1
ATOM 1572 C CA . GLU A 1 204 ? 10.912 29.553 3.520 1.00 86.50 204 GLU A CA 1
ATOM 1573 C C . GLU A 1 204 ? 11.939 28.798 2.676 1.00 86.50 204 GLU A C 1
ATOM 1575 O O . GLU A 1 204 ? 12.483 29.340 1.717 1.00 86.50 204 GLU A O 1
ATOM 1580 N N . ALA A 1 205 ? 12.096 27.501 2.928 1.00 86.75 205 ALA A N 1
ATOM 1581 C CA . ALA A 1 205 ? 12.954 26.625 2.149 1.00 86.75 205 ALA A CA 1
ATOM 1582 C C . ALA A 1 205 ? 12.505 26.486 0.687 1.00 86.75 205 ALA A C 1
ATOM 1584 O O . ALA A 1 205 ? 13.334 26.473 -0.222 1.00 86.75 205 ALA A O 1
ATOM 1585 N N . ILE A 1 206 ? 11.196 26.392 0.429 1.00 89.19 206 ILE A N 1
ATOM 1586 C CA . ILE A 1 206 ? 10.662 26.353 -0.941 1.00 89.19 206 ILE A CA 1
ATOM 1587 C C . ILE A 1 206 ? 10.953 27.671 -1.672 1.00 89.19 206 ILE A C 1
ATOM 1589 O O . ILE A 1 206 ? 11.301 27.651 -2.855 1.00 89.19 206 ILE A O 1
ATOM 1593 N N . GLN A 1 207 ? 10.824 28.805 -0.980 1.00 88.31 207 GLN A N 1
ATOM 1594 C CA . GLN A 1 207 ? 11.148 30.115 -1.541 1.00 88.31 207 GLN A CA 1
ATOM 1595 C C . GLN A 1 207 ? 12.654 30.277 -1.780 1.00 88.31 207 GLN A C 1
ATOM 1597 O O . GLN A 1 207 ? 13.038 30.742 -2.851 1.00 88.31 207 GLN A O 1
ATOM 1602 N N . ASP A 1 208 ? 13.511 29.820 -0.865 1.00 89.38 208 ASP A N 1
ATOM 1603 C CA . ASP A 1 208 ? 14.968 29.809 -1.053 1.00 89.38 208 ASP A CA 1
ATOM 1604 C C . ASP A 1 208 ? 15.382 28.951 -2.261 1.00 89.38 208 ASP A C 1
ATOM 1606 O O . ASP A 1 208 ? 16.154 29.389 -3.118 1.00 89.38 208 ASP A O 1
ATOM 1610 N N . LEU A 1 209 ? 14.786 27.762 -2.412 1.00 89.62 209 LEU A N 1
ATOM 1611 C CA . LEU A 1 209 ? 14.980 26.900 -3.584 1.00 89.62 209 LEU A CA 1
ATOM 1612 C C . LEU A 1 209 ? 14.521 27.573 -4.882 1.00 89.62 209 LEU A C 1
ATOM 1614 O O . LEU A 1 209 ? 15.168 27.418 -5.921 1.00 89.62 209 LEU A O 1
ATOM 1618 N N . TRP A 1 210 ? 13.426 28.333 -4.837 1.00 90.88 210 TRP A N 1
ATOM 1619 C CA . TRP A 1 210 ? 12.940 29.090 -5.987 1.00 90.88 210 TRP A CA 1
ATOM 1620 C C . TRP A 1 210 ? 13.881 30.242 -6.359 1.00 90.88 210 TRP A C 1
ATOM 1622 O O . TRP A 1 210 ? 14.188 30.418 -7.541 1.00 90.88 210 TRP A O 1
ATOM 1632 N N . GLN A 1 211 ? 14.388 30.994 -5.376 1.00 89.88 211 GLN A N 1
ATOM 1633 C CA . GLN A 1 211 ? 15.384 32.044 -5.615 1.00 89.88 211 GLN A CA 1
ATOM 1634 C C . GLN A 1 211 ? 16.674 31.462 -6.190 1.00 89.88 211 GLN A C 1
ATOM 1636 O O . GLN A 1 211 ? 17.162 31.953 -7.207 1.00 89.88 211 GLN A O 1
ATOM 1641 N N . TRP A 1 212 ? 17.176 30.374 -5.606 1.00 89.94 212 TRP A N 1
ATOM 1642 C CA . TRP A 1 212 ? 18.345 29.664 -6.113 1.00 89.94 212 TRP A CA 1
ATOM 1643 C C . TRP A 1 212 ? 18.147 29.195 -7.556 1.00 89.94 212 TRP A C 1
ATOM 1645 O O . TRP A 1 212 ? 19.010 29.412 -8.400 1.00 89.94 212 TRP A O 1
ATOM 1655 N N . ARG A 1 213 ? 16.975 28.640 -7.882 1.00 89.19 213 ARG A N 1
ATOM 1656 C CA . ARG A 1 213 ? 16.658 28.205 -9.245 1.00 89.19 213 ARG A CA 1
ATOM 1657 C C . ARG A 1 213 ? 16.630 29.355 -10.253 1.00 89.19 213 ARG A C 1
ATOM 1659 O O . ARG A 1 213 ? 16.911 29.124 -11.422 1.00 89.19 213 ARG A O 1
ATOM 1666 N N . LYS A 1 214 ? 16.259 30.574 -9.847 1.00 85.12 214 LYS A N 1
ATOM 1667 C CA . LYS A 1 214 ? 16.340 31.765 -10.716 1.00 85.12 214 LYS A CA 1
ATOM 1668 C C . LYS A 1 214 ? 17.781 32.237 -10.943 1.00 85.12 214 LYS A C 1
ATOM 1670 O O . LYS A 1 214 ? 18.002 33.030 -11.850 1.00 85.12 214 LYS A O 1
ATOM 1675 N N . SER A 1 215 ? 18.717 31.781 -10.111 1.00 84.12 215 SER A N 1
ATOM 1676 C CA . SER A 1 215 ? 20.150 32.056 -10.226 1.00 84.12 215 SER A CA 1
ATOM 1677 C C . SER A 1 215 ? 20.911 31.006 -11.054 1.00 84.12 215 SER A C 1
ATOM 1679 O O . SER A 1 215 ? 22.107 31.202 -11.273 1.00 84.12 215 SER A O 1
ATOM 1681 N N . LEU A 1 216 ? 20.256 29.909 -11.462 1.00 78.75 216 LEU A N 1
ATOM 1682 C CA . LEU A 1 216 ? 20.769 28.902 -12.405 1.00 78.75 216 LEU A CA 1
ATOM 1683 C C . LEU A 1 216 ? 20.564 29.356 -13.853 1.00 78.75 216 LEU A C 1
ATOM 1685 O O . LEU A 1 216 ? 21.480 29.109 -14.664 1.00 78.75 216 LEU A O 1
#

Organism: Aotus nancymaae (NCBI:txid37293)

Foldseek 3Di:
DDDDDPPPPPPPPPDDDDDDDDADQPDKDKDADDPDPDFDKQWAFKDFADPPDDQFKKWKWKWDADPVRDTDIDTQDIAGPVPHRMDTSHGDIDGDRIMMMHMHTDDDDDPDDDDPDDDDDDDDDDDDDDDDDDDDDDDDDDDDDDDDDDDDDDDDDDDDDPDCDLVNLLVVVVVCVVVVHDADPDLVSNLVVCCVHVVDPDPVSSVVNVVVVVVD

InterPro domains:
  IPR004301 Nucleoplasmin family [PTHR22747] (5-97)
  IPR024057 Nucleoplasmin core domain [PF03066] (16-97)
  IPR032569 Nucleophosmin, C-terminal [PF16276] (167-215)
  IPR036824 Nucleoplasmin core domain superfamily [SSF69203] (12-97)